Protein AF-A0A5D6XMV4-F1 (afdb_monomer)

Solvent-accessible surface area (backbone atoms only — not comparable to full-atom values): 10594 Å² total; per-residue (Å²): 117,68,67,64,54,52,50,50,52,52,51,52,49,52,50,51,51,52,52,49,52,53,51,52,51,54,51,49,54,54,51,53,32,51,50,53,50,49,51,55,50,52,55,58,69,31,69,72,42,50,52,23,51,52,52,44,52,54,54,63,66,39,84,88,59,52,66,58,57,50,27,55,53,55,100,86,63,82,90,67,58,75,66,55,55,54,27,46,48,50,53,49,50,54,52,45,54,52,52,51,36,44,78,70,67,60,42,62,70,71,51,45,64,71,49,75,18,59,69,52,49,48,52,47,46,72,55,40,44,34,54,45,50,21,51,24,67,77,70,71,56,91,72,68,54,54,64,51,54,49,50,23,67,76,54,71,47,82,79,79,80,88,74,78,71,76,82,73,76,93,73,72,84,81,79,75,82,83,88,131

Mean predicted aligned error: 9.43 Å

Nearest PDB structures (foldseek):
  7xdd-assembly1_A  TM=7.807E-01  e=3.285E-01  Arabidopsis thaliana
  8zwa-assembly1_C  TM=6.028E-01  e=2.193E-01  Arabidopsis thaliana
  8zw9-assembly1_C  TM=6.752E-01  e=6.336E-01  Arabidopsis thaliana
  6u88-assembly1_B  TM=2.588E-01  e=8.766E+00  Rattus norvegicus
  6bwj-assembly1_B  TM=2.332E-01  e=8.766E+00  Oryctolagus cuniculus

Foldseek 3Di:
DVVVVVVVVVVVVVVVVVVVVVVVVVVVLVVQQVVVLVVLVVLCPDPLLVVLLCLLLVVLPPPPDDLLCLLLPDPPDPPDDVVNVVSLVSLVVSLVVVLVCVVVVSYDLVSQCVPPHLVVLQSNLSRNVSNQNNVCVVVVDDCSCVSNVSSCVSHVHDDDDDHDNPPPPPDDDPPPDDDD

pLDDT: mean 84.76, std 14.02, range [36.31, 96.06]

Sequence (180 aa):
MGAHLSLLVSATMLAATLVYYYRMVLLTELTTEATLFNTLYAEYATPQMHEAIQAVEKFSHDKTLSYEQIACKASGEQLWSRALDHDWQRLFHWYQKLVYFHRLGLLSDRFYREFPGPIRARHFVQHVEPFAINSCQVYKEQNCTDVFDYLRELYALPAAPRVACIDEPRGAAADSKDEL

Radius of gyration: 26.34 Å; Cα contacts (8 Å, |Δi|>4): 99; chains: 1; bounding box: 83×28×90 Å

Secondary structure (DSSP, 8-state):
-HHHHHHHHHHHHHHHHHHHHHHHHHHHHHHHHHHHHHHHHHHHTSHHHHHHHHHHHHHHH-TTS-HHHHHT--TT---S-HHHHHHHHHHHHHHHHHHHHHHTTSS-HHHHHHTTHHHHHHHHHHHHHHHHHHHHHHHT-S-SSHHHHHHHHHHTPPPPP-------------------

Structure (mmCIF, N/CA/C/O backbone):
data_AF-A0A5D6XMV4-F1
#
_entry.id   AF-A0A5D6XMV4-F1
#
loop_
_atom_site.group_PDB
_atom_site.id
_atom_site.type_symbol
_atom_site.label_atom_id
_atom_site.label_alt_id
_atom_site.label_comp_id
_atom_site.label_asym_id
_atom_site.label_entity_id
_atom_site.label_seq_id
_atom_site.pdbx_PDB_ins_code
_atom_site.Cartn_x
_atom_site.Cartn_y
_atom_site.Cartn_z
_atom_site.occupancy
_atom_site.B_iso_or_equiv
_atom_site.auth_seq_id
_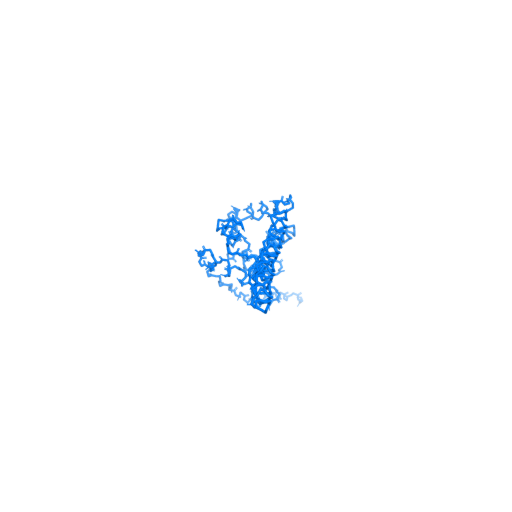atom_site.auth_comp_id
_atom_site.auth_asym_id
_atom_site.auth_atom_id
_atom_site.pdbx_PDB_model_num
ATOM 1 N N . MET A 1 1 ? 29.881 -1.425 -57.042 1.00 59.75 1 MET A N 1
ATOM 2 C CA . MET A 1 1 ? 30.425 -1.372 -55.663 1.00 59.75 1 MET A CA 1
ATOM 3 C C . MET A 1 1 ? 29.691 -0.384 -54.747 1.00 59.75 1 MET A C 1
ATOM 5 O O . MET A 1 1 ? 29.498 -0.726 -53.591 1.00 59.75 1 MET A O 1
ATOM 9 N N . GLY A 1 2 ? 29.210 0.776 -55.223 1.00 70.31 2 GLY A N 1
ATOM 10 C CA . GLY A 1 2 ? 28.522 1.764 -54.364 1.00 70.31 2 GLY A CA 1
ATOM 11 C C . GLY A 1 2 ? 27.184 1.322 -53.740 1.00 70.31 2 GLY A C 1
ATOM 12 O O . GLY A 1 2 ? 26.921 1.643 -52.587 1.00 70.31 2 GLY A O 1
ATOM 13 N N . ALA A 1 3 ? 26.364 0.532 -54.447 1.00 75.38 3 ALA A N 1
ATOM 14 C CA . ALA A 1 3 ? 25.045 0.110 -53.950 1.00 75.38 3 ALA A CA 1
ATOM 15 C C . ALA A 1 3 ? 25.114 -0.813 -52.716 1.00 75.38 3 ALA A C 1
ATOM 17 O O . ALA A 1 3 ? 24.345 -0.642 -51.775 1.00 75.38 3 ALA A O 1
ATOM 18 N N . HIS A 1 4 ? 26.073 -1.746 -52.677 1.00 80.19 4 HIS A N 1
ATOM 19 C CA . HIS A 1 4 ? 26.278 -2.631 -51.521 1.00 80.19 4 HIS A CA 1
ATOM 20 C C . HIS A 1 4 ? 26.774 -1.869 -50.288 1.00 80.19 4 HIS A C 1
ATOM 22 O O . HIS A 1 4 ? 26.382 -2.186 -49.169 1.00 80.19 4 HIS A O 1
ATOM 28 N N . LEU A 1 5 ? 27.596 -0.836 -50.498 1.00 86.38 5 LEU A N 1
ATOM 29 C CA . LEU A 1 5 ? 28.115 0.011 -49.427 1.00 86.38 5 LEU A CA 1
ATOM 30 C C . LEU A 1 5 ? 27.005 0.890 -48.833 1.00 86.38 5 LEU A C 1
ATOM 32 O O . LEU A 1 5 ? 26.887 0.981 -47.617 1.00 86.38 5 LEU A O 1
ATOM 36 N N . SER A 1 6 ? 26.132 1.449 -49.680 1.00 87.69 6 SER A N 1
ATOM 37 C CA . SER A 1 6 ? 24.942 2.180 -49.226 1.00 87.69 6 SER A CA 1
ATOM 38 C C . SER A 1 6 ? 23.984 1.286 -48.439 1.00 87.69 6 SER A C 1
ATOM 40 O O . SER A 1 6 ? 23.491 1.706 -47.399 1.00 87.69 6 SER A O 1
ATOM 42 N N . LEU A 1 7 ? 23.741 0.051 -48.895 1.00 89.62 7 LEU A N 1
ATOM 43 C CA . LEU A 1 7 ? 22.880 -0.908 -48.193 1.00 89.62 7 LEU A CA 1
ATOM 44 C C . LEU A 1 7 ? 23.433 -1.273 -46.813 1.00 89.62 7 LEU A C 1
ATOM 46 O O . LEU A 1 7 ? 22.682 -1.289 -45.842 1.00 89.62 7 LEU A O 1
ATOM 50 N N . LEU A 1 8 ? 24.743 -1.517 -46.717 1.00 92.00 8 LEU A N 1
ATOM 51 C CA . LEU A 1 8 ? 25.407 -1.790 -45.443 1.00 92.00 8 LEU A CA 1
ATOM 52 C C . LEU A 1 8 ? 25.300 -0.602 -44.485 1.00 92.00 8 LEU A C 1
ATOM 54 O O . LEU A 1 8 ? 24.950 -0.803 -43.328 1.00 92.00 8 LEU A O 1
ATOM 58 N N . VAL A 1 9 ? 25.540 0.623 -44.961 1.00 92.00 9 VAL A N 1
ATOM 59 C CA . VAL A 1 9 ? 25.431 1.836 -44.134 1.00 92.00 9 VAL A CA 1
ATOM 60 C C . VAL A 1 9 ? 23.990 2.074 -43.672 1.00 92.00 9 VAL A C 1
ATOM 62 O O . VAL A 1 9 ? 23.764 2.404 -42.511 1.00 92.00 9 VAL A O 1
ATOM 65 N N . SER A 1 10 ? 22.994 1.873 -44.536 1.00 93.12 10 SER A N 1
ATOM 66 C CA . SER A 1 10 ? 21.586 2.000 -44.145 1.00 93.12 10 SER A CA 1
ATOM 67 C C . SER A 1 10 ? 21.163 0.920 -43.145 1.00 93.12 10 SER A C 1
ATOM 69 O O . SER A 1 10 ? 20.450 1.226 -42.192 1.00 93.12 10 SER A O 1
ATOM 71 N N . ALA A 1 11 ? 21.621 -0.324 -43.317 1.00 93.50 11 ALA A N 1
ATOM 72 C CA . ALA A 1 11 ? 21.320 -1.418 -42.396 1.00 93.50 11 ALA A CA 1
ATOM 73 C C . ALA A 1 11 ? 21.970 -1.214 -41.018 1.00 93.50 11 ALA A C 1
ATOM 75 O O . ALA A 1 11 ? 21.321 -1.439 -39.996 1.00 93.50 11 ALA A O 1
ATOM 76 N N . THR A 1 12 ? 23.223 -0.745 -40.969 1.00 93.75 12 THR A N 1
ATOM 77 C CA . THR A 1 12 ? 23.896 -0.439 -39.699 1.00 93.75 12 THR A CA 1
ATOM 78 C C . THR A 1 12 ? 23.269 0.761 -39.005 1.00 93.75 12 THR A C 1
ATOM 80 O O . THR A 1 12 ? 23.084 0.712 -37.791 1.00 93.75 12 THR A O 1
ATOM 83 N N . MET A 1 13 ? 22.872 1.797 -39.752 1.00 95.06 13 MET A N 1
ATOM 84 C CA . MET A 1 13 ? 22.131 2.928 -39.190 1.00 95.06 13 MET A CA 1
ATOM 85 C C . MET A 1 13 ? 20.784 2.490 -38.623 1.00 95.06 13 MET A C 1
ATOM 87 O O . MET A 1 13 ? 20.488 2.817 -37.481 1.00 95.06 13 MET A O 1
ATOM 91 N N . LEU A 1 14 ? 20.008 1.681 -39.352 1.00 94.94 14 LEU A N 1
ATOM 92 C CA . LEU A 1 14 ? 18.737 1.154 -38.852 1.00 94.94 14 LEU A CA 1
ATOM 93 C C . LEU A 1 14 ? 18.932 0.337 -37.566 1.00 94.94 14 LEU A C 1
ATOM 95 O O . LEU A 1 14 ? 18.207 0.542 -36.595 1.00 94.94 14 LEU A O 1
ATOM 99 N N . ALA A 1 15 ? 19.930 -0.550 -37.530 1.00 95.19 15 ALA A N 1
ATOM 100 C CA . ALA A 1 15 ? 20.242 -1.337 -36.340 1.00 95.19 15 ALA A CA 1
ATOM 101 C C . ALA A 1 15 ? 20.655 -0.448 -35.155 1.00 95.19 15 ALA A C 1
ATOM 103 O O . ALA A 1 15 ? 20.165 -0.642 -34.043 1.00 95.19 15 ALA A O 1
ATOM 104 N N . ALA A 1 16 ? 21.503 0.559 -35.385 1.00 94.69 16 ALA A N 1
ATOM 105 C CA . ALA A 1 16 ? 21.907 1.514 -34.356 1.00 94.69 16 ALA A CA 1
ATOM 106 C C . ALA A 1 16 ? 20.709 2.314 -33.824 1.00 94.69 16 ALA A C 1
ATOM 108 O O . ALA A 1 16 ? 20.568 2.475 -32.613 1.00 94.69 16 ALA A O 1
ATOM 109 N N . THR A 1 17 ? 19.811 2.755 -34.708 1.00 95.19 17 THR A N 1
ATOM 110 C CA . THR A 1 17 ? 18.578 3.454 -34.338 1.00 95.19 17 THR A CA 1
ATOM 111 C C . THR A 1 17 ? 17.649 2.559 -33.518 1.00 95.19 17 THR A C 1
ATOM 113 O O . THR A 1 17 ? 17.159 2.994 -32.480 1.00 95.19 17 THR A O 1
ATOM 116 N N . LEU A 1 18 ? 17.451 1.297 -33.912 1.00 96.06 18 LEU A N 1
ATOM 117 C CA . LEU A 1 18 ? 16.639 0.340 -33.151 1.00 96.06 18 LEU A CA 1
ATOM 118 C C . LEU A 1 18 ? 17.214 0.087 -31.753 1.00 96.06 18 LEU A C 1
ATOM 120 O O . LEU A 1 18 ? 16.476 0.132 -30.771 1.00 96.06 18 LEU A O 1
ATOM 124 N N . VAL A 1 19 ? 18.530 -0.124 -31.646 1.00 96.06 19 VAL A N 1
ATOM 125 C CA . VAL A 1 19 ? 19.204 -0.302 -30.350 1.00 96.06 19 VAL A CA 1
ATOM 126 C C . VAL A 1 19 ? 19.082 0.956 -29.495 1.00 96.06 19 VAL A C 1
ATOM 128 O O . VAL A 1 19 ? 18.802 0.852 -28.302 1.00 96.06 19 V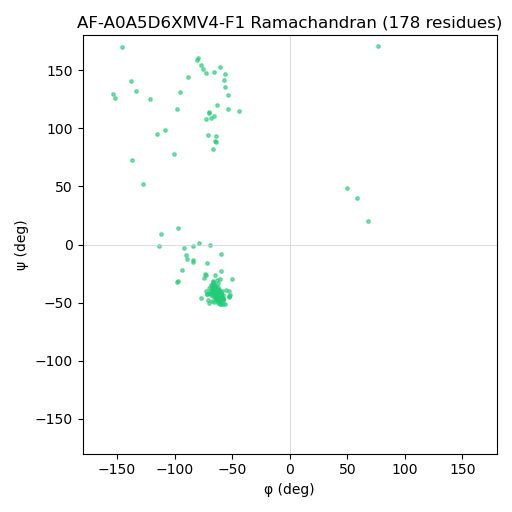AL A O 1
ATOM 131 N N . TYR A 1 20 ? 19.257 2.140 -30.084 1.00 95.38 20 TYR A N 1
ATOM 132 C CA . TYR A 1 20 ? 19.109 3.410 -29.380 1.00 95.38 20 TYR A CA 1
ATOM 133 C C . TYR A 1 20 ? 17.693 3.584 -28.822 1.00 95.38 20 TYR A C 1
ATOM 135 O O . TYR A 1 20 ? 17.543 3.821 -27.625 1.00 95.38 20 TYR A O 1
ATOM 143 N N . TYR A 1 21 ? 16.658 3.398 -29.647 1.00 94.81 21 TYR A N 1
ATOM 144 C CA . TYR A 1 21 ? 15.271 3.501 -29.189 1.00 94.81 21 TYR A CA 1
ATOM 145 C C . TYR A 1 21 ? 14.942 2.459 -28.126 1.00 94.81 21 TYR A C 1
ATOM 147 O O . TYR A 1 21 ? 14.356 2.809 -27.108 1.00 94.81 21 TYR A O 1
ATOM 155 N N . TYR A 1 22 ? 15.379 1.212 -28.304 1.00 95.12 22 TYR A N 1
ATOM 156 C CA . TYR A 1 22 ? 15.193 0.169 -27.297 1.00 95.12 22 TYR A CA 1
ATOM 157 C C . TYR A 1 22 ? 15.818 0.557 -25.949 1.00 95.12 22 TYR A C 1
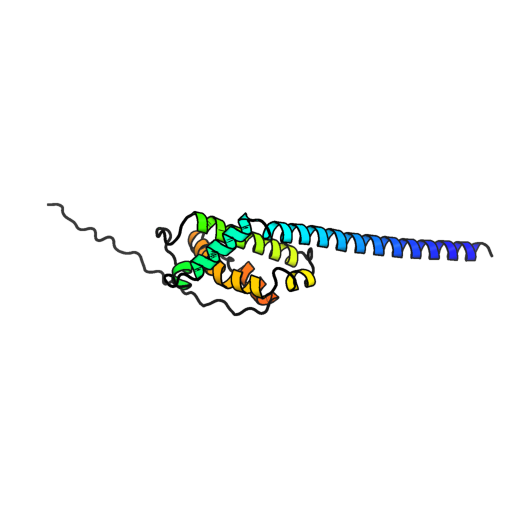ATOM 159 O O . TYR A 1 22 ? 15.177 0.457 -24.905 1.00 95.12 22 TYR A O 1
ATOM 167 N N . ARG A 1 23 ? 17.060 1.059 -25.961 1.00 93.81 23 ARG A N 1
ATOM 168 C CA . ARG A 1 23 ? 17.745 1.518 -24.744 1.00 93.81 23 ARG A CA 1
ATOM 169 C C . ARG A 1 23 ? 17.059 2.728 -24.119 1.00 93.81 23 ARG A C 1
ATOM 171 O O . ARG A 1 23 ? 16.965 2.778 -22.898 1.00 93.81 23 ARG A O 1
ATOM 178 N N . MET A 1 24 ? 16.576 3.669 -24.927 1.00 93.25 24 MET A N 1
ATOM 179 C CA . MET A 1 24 ? 15.845 4.843 -24.446 1.00 93.25 24 MET A CA 1
ATOM 180 C C . MET A 1 24 ? 14.511 4.464 -23.802 1.00 93.25 24 MET A C 1
ATOM 182 O O . MET A 1 24 ? 14.191 4.992 -22.740 1.00 93.25 24 MET A O 1
ATOM 186 N N . VAL A 1 25 ? 13.758 3.531 -24.392 1.00 91.81 25 VAL A N 1
ATOM 187 C CA . VAL A 1 25 ? 12.503 3.029 -23.811 1.00 91.81 25 VAL A CA 1
ATOM 188 C C . VAL A 1 25 ? 12.783 2.342 -22.478 1.00 91.81 25 VAL A C 1
ATOM 190 O O . VAL A 1 25 ? 12.213 2.739 -21.467 1.00 91.81 25 VAL A O 1
ATOM 193 N N . LEU A 1 26 ? 13.748 1.419 -22.443 1.00 88.88 26 LEU A N 1
ATOM 194 C CA . LEU A 1 26 ? 14.132 0.720 -21.215 1.00 88.88 26 LEU A CA 1
ATOM 195 C C . LEU A 1 26 ? 14.580 1.689 -20.110 1.00 88.88 26 LEU A C 1
ATOM 197 O O . LEU A 1 26 ? 14.215 1.534 -18.949 1.00 88.88 26 LEU A O 1
ATOM 201 N N . LEU A 1 27 ? 15.383 2.699 -20.456 1.00 90.25 27 LEU A N 1
ATOM 202 C CA . LEU A 1 27 ? 15.826 3.704 -19.494 1.00 90.25 27 LEU A CA 1
ATOM 203 C C . LEU A 1 27 ? 14.645 4.528 -18.967 1.00 90.25 27 LEU A C 1
ATOM 205 O O . LEU A 1 27 ? 14.608 4.827 -17.780 1.00 90.25 27 LEU A O 1
ATOM 209 N N . THR A 1 28 ? 13.680 4.855 -19.829 1.00 88.62 28 THR A N 1
ATOM 210 C CA . THR A 1 28 ? 12.462 5.589 -19.451 1.00 88.62 28 THR A CA 1
ATOM 211 C C . THR A 1 28 ? 11.581 4.773 -18.504 1.00 88.62 28 THR A C 1
ATOM 213 O O . THR A 1 28 ? 11.094 5.299 -17.504 1.00 88.62 28 THR A O 1
ATOM 216 N N . GLU A 1 29 ? 11.406 3.479 -18.765 1.00 86.94 29 GLU A N 1
ATOM 217 C CA . GLU A 1 29 ? 10.671 2.574 -17.872 1.00 86.94 29 GLU A CA 1
ATOM 218 C C . GLU A 1 29 ? 11.344 2.487 -16.497 1.00 86.94 29 GLU A C 1
ATOM 220 O O . GLU A 1 29 ? 10.700 2.682 -15.470 1.00 86.94 29 GLU A O 1
ATOM 225 N N . LEU A 1 30 ? 12.666 2.303 -16.459 1.00 86.44 30 LEU A N 1
ATOM 226 C CA . LEU A 1 30 ? 13.403 2.212 -15.197 1.00 86.44 30 LEU A CA 1
ATOM 227 C C . LEU A 1 30 ? 13.384 3.522 -14.396 1.00 86.44 30 LEU A C 1
ATOM 229 O O . LEU A 1 30 ? 13.292 3.483 -13.169 1.00 86.44 30 LEU A O 1
ATOM 233 N N . THR A 1 31 ? 13.478 4.685 -15.051 1.00 88.19 31 THR A N 1
ATOM 234 C CA . THR A 1 31 ? 13.450 5.979 -14.350 1.00 88.19 31 THR A CA 1
ATOM 235 C C . THR A 1 31 ? 12.060 6.322 -13.827 1.00 88.19 31 THR A C 1
ATOM 237 O O . THR A 1 31 ? 11.942 6.829 -12.708 1.00 88.19 31 THR A O 1
ATOM 240 N N . THR A 1 32 ? 11.009 6.042 -14.600 1.00 88.12 32 THR A N 1
ATOM 241 C CA . THR A 1 32 ? 9.619 6.267 -14.173 1.00 88.12 32 THR A CA 1
ATOM 242 C C . THR A 1 32 ? 9.261 5.382 -12.984 1.00 88.12 32 THR A C 1
ATOM 244 O O . THR A 1 32 ? 8.760 5.886 -11.978 1.00 88.12 32 THR A O 1
ATOM 247 N N . GLU A 1 33 ? 9.624 4.103 -13.043 1.00 88.25 33 GLU A N 1
ATOM 248 C CA . GLU A 1 33 ? 9.428 3.149 -11.957 1.00 88.25 33 GLU A CA 1
ATOM 249 C C . GLU A 1 33 ? 10.191 3.559 -10.684 1.00 88.25 33 GLU A C 1
ATOM 251 O O . GLU A 1 33 ? 9.608 3.620 -9.601 1.00 88.25 33 GLU A O 1
ATOM 256 N N . ALA A 1 34 ? 11.471 3.933 -10.806 1.00 88.00 34 ALA A N 1
ATOM 257 C CA . ALA A 1 34 ? 12.275 4.400 -9.674 1.00 88.00 34 ALA A CA 1
ATOM 258 C C . ALA A 1 34 ? 11.712 5.682 -9.039 1.00 88.00 34 ALA A C 1
ATOM 260 O O . ALA A 1 34 ? 11.714 5.829 -7.815 1.00 88.00 34 ALA A O 1
ATOM 261 N N . THR A 1 35 ? 11.200 6.606 -9.857 1.00 90.38 35 THR A N 1
ATOM 262 C CA . THR A 1 35 ? 10.570 7.841 -9.372 1.00 90.38 35 THR A CA 1
ATOM 263 C C . THR A 1 35 ? 9.309 7.526 -8.578 1.00 90.38 35 THR A C 1
ATOM 265 O O . THR A 1 35 ? 9.134 8.038 -7.471 1.00 90.38 35 THR A O 1
ATOM 268 N N . LEU A 1 36 ? 8.460 6.646 -9.112 1.00 89.44 36 LEU A N 1
ATOM 269 C CA . LEU A 1 36 ? 7.216 6.252 -8.466 1.00 89.44 36 LEU A CA 1
ATOM 270 C C . LEU A 1 36 ? 7.489 5.520 -7.147 1.00 89.44 36 LEU A C 1
ATOM 272 O O . LEU A 1 36 ? 6.883 5.848 -6.123 1.00 89.44 36 LEU A O 1
ATOM 276 N N . PHE A 1 37 ? 8.445 4.588 -7.146 1.00 90.38 37 PHE A N 1
ATOM 277 C CA . PHE A 1 37 ? 8.881 3.896 -5.937 1.00 90.38 37 PHE A CA 1
ATOM 278 C C . PHE A 1 37 ? 9.390 4.875 -4.874 1.00 90.38 37 PHE A C 1
ATOM 280 O O . PHE A 1 37 ? 8.967 4.806 -3.721 1.00 90.38 37 PHE A O 1
ATOM 287 N N . ASN A 1 38 ? 10.239 5.834 -5.256 1.00 91.00 38 ASN A N 1
ATOM 288 C CA . ASN A 1 38 ? 10.749 6.842 -4.330 1.00 91.00 38 ASN A CA 1
ATOM 289 C C . ASN A 1 38 ? 9.623 7.702 -3.738 1.00 91.00 38 ASN A C 1
ATOM 291 O O . ASN A 1 38 ? 9.644 7.997 -2.547 1.00 91.00 38 ASN A O 1
ATOM 295 N N . THR A 1 39 ? 8.611 8.068 -4.532 1.00 92.06 39 THR A N 1
ATOM 296 C CA . THR A 1 39 ? 7.431 8.780 -4.021 1.00 92.06 39 THR A CA 1
ATOM 297 C C . THR A 1 39 ? 6.674 7.951 -2.985 1.00 92.06 39 THR A C 1
ATOM 299 O O . THR A 1 39 ? 6.377 8.465 -1.909 1.00 92.06 39 THR A O 1
ATOM 302 N N . LEU A 1 40 ? 6.394 6.674 -3.266 1.00 92.19 40 LEU A N 1
ATOM 303 C CA . LEU A 1 40 ? 5.697 5.791 -2.323 1.00 92.19 40 LEU A CA 1
ATOM 304 C C . LEU A 1 40 ? 6.493 5.578 -1.036 1.00 92.19 40 LEU A C 1
ATOM 306 O O . LEU A 1 40 ? 5.927 5.626 0.057 1.00 92.19 40 LEU A O 1
ATOM 310 N N . TYR A 1 41 ? 7.800 5.363 -1.168 1.00 92.50 41 TYR A N 1
ATOM 311 C CA . TYR A 1 41 ? 8.699 5.175 -0.040 1.00 92.50 41 TYR A CA 1
ATOM 312 C C . TYR A 1 41 ? 8.785 6.437 0.824 1.00 92.50 41 TYR A C 1
ATOM 314 O O . TYR A 1 41 ? 8.638 6.360 2.042 1.00 92.50 41 TYR A O 1
ATOM 322 N N . ALA A 1 42 ? 8.966 7.607 0.205 1.00 94.19 42 ALA A N 1
ATOM 323 C CA . ALA A 1 42 ? 9.013 8.884 0.909 1.00 94.19 42 ALA A CA 1
ATOM 324 C C . ALA A 1 42 ? 7.693 9.184 1.631 1.00 94.19 42 ALA A C 1
ATOM 326 O O . ALA A 1 42 ? 7.717 9.625 2.776 1.00 94.19 42 ALA A O 1
ATOM 327 N N . GLU A 1 43 ? 6.552 8.898 0.995 1.00 94.62 43 GLU A N 1
ATOM 328 C CA . GLU A 1 43 ? 5.225 9.039 1.601 1.00 94.62 43 GLU A CA 1
ATOM 329 C C . GLU A 1 43 ? 5.070 8.131 2.832 1.00 94.62 43 GLU A C 1
ATOM 331 O O . GLU A 1 43 ? 4.618 8.581 3.888 1.00 94.62 43 GLU A O 1
ATOM 336 N N . TYR A 1 44 ? 5.527 6.879 2.735 1.00 93.81 44 TYR A N 1
ATOM 337 C CA . TYR A 1 44 ? 5.503 5.942 3.858 1.00 93.81 44 TYR A CA 1
ATOM 338 C C . TYR A 1 44 ? 6.446 6.356 4.996 1.00 93.81 44 TYR A C 1
ATOM 340 O O . TYR A 1 44 ? 6.166 6.111 6.166 1.00 93.81 44 TYR A O 1
ATOM 348 N N . ALA A 1 45 ? 7.576 6.981 4.667 1.00 93.06 45 ALA A N 1
ATOM 349 C CA . ALA A 1 45 ? 8.564 7.451 5.633 1.00 93.06 45 ALA A CA 1
ATOM 350 C C . ALA A 1 45 ? 8.179 8.779 6.312 1.00 93.06 45 ALA A C 1
ATOM 352 O O . ALA A 1 45 ? 8.949 9.295 7.124 1.00 93.06 45 ALA A O 1
ATOM 353 N N . THR A 1 46 ? 7.015 9.357 5.996 1.00 95.81 46 THR A N 1
ATOM 354 C CA . THR A 1 46 ? 6.571 10.594 6.645 1.00 95.81 46 THR A CA 1
ATOM 355 C C . THR A 1 46 ? 6.284 10.380 8.139 1.00 95.81 46 THR A C 1
ATOM 357 O O . THR A 1 46 ? 5.792 9.317 8.529 1.00 95.81 46 THR A O 1
ATOM 360 N N . PRO A 1 47 ? 6.504 11.402 8.994 1.00 95.25 47 PRO A N 1
ATOM 361 C CA . PRO A 1 47 ? 6.160 11.324 10.418 1.00 95.25 47 PRO A CA 1
ATOM 362 C C . PRO A 1 47 ? 4.684 10.977 10.643 1.00 95.25 47 PRO A C 1
ATOM 364 O O . PRO A 1 47 ? 4.355 10.141 11.473 1.00 95.25 47 PRO A O 1
ATOM 367 N N . GLN A 1 48 ? 3.809 11.547 9.816 1.00 94.19 48 GLN A N 1
ATOM 368 C CA . GLN A 1 48 ? 2.364 11.322 9.831 1.00 94.19 48 GLN A CA 1
ATOM 369 C C . GLN A 1 48 ? 1.970 9.868 9.544 1.00 94.19 48 GLN A C 1
ATOM 371 O O . GLN A 1 48 ? 0.988 9.375 10.098 1.00 94.19 48 GLN A O 1
ATOM 376 N N . MET A 1 49 ? 2.696 9.183 8.656 1.00 94.44 49 MET A N 1
ATOM 377 C CA . MET A 1 49 ? 2.481 7.760 8.409 1.00 94.44 49 MET A CA 1
ATOM 378 C C . MET A 1 49 ? 2.985 6.931 9.586 1.00 94.44 49 MET A C 1
ATOM 380 O O . MET A 1 49 ? 2.313 6.004 10.026 1.00 94.44 49 MET A O 1
ATOM 384 N N . HIS A 1 50 ? 4.155 7.280 10.120 1.00 94.56 50 HIS A N 1
ATOM 385 C CA . HIS A 1 50 ? 4.725 6.586 11.267 1.00 94.56 50 HIS A CA 1
ATOM 386 C C . HIS A 1 50 ? 3.819 6.667 12.504 1.00 94.56 50 HIS A C 1
ATOM 388 O O . HIS A 1 50 ? 3.572 5.650 13.146 1.00 94.56 50 HIS A O 1
ATOM 394 N N . GLU A 1 51 ? 3.278 7.849 12.794 1.00 95.38 51 GLU A N 1
ATOM 395 C CA . GLU A 1 51 ? 2.299 8.066 13.863 1.00 95.38 51 GLU A CA 1
ATOM 396 C C . GLU A 1 51 ? 1.032 7.232 13.645 1.00 95.38 51 GLU A C 1
ATOM 398 O O . GLU A 1 51 ? 0.576 6.572 14.576 1.00 95.38 51 GLU A O 1
ATOM 403 N N . ALA A 1 52 ? 0.518 7.178 12.411 1.00 95.00 52 ALA A N 1
ATOM 404 C CA . ALA A 1 52 ? -0.652 6.368 12.081 1.00 95.00 52 ALA A CA 1
ATOM 405 C C . ALA A 1 52 ? -0.400 4.862 12.280 1.00 95.00 52 ALA A C 1
ATOM 407 O O . ALA A 1 52 ? -1.238 4.169 12.856 1.00 95.00 52 ALA A O 1
ATOM 408 N N . ILE A 1 53 ? 0.771 4.357 11.863 1.00 94.44 53 ILE A N 1
ATOM 409 C CA . ILE A 1 53 ? 1.185 2.964 12.107 1.00 94.44 53 ILE A CA 1
ATOM 410 C C . ILE A 1 53 ? 1.190 2.684 13.610 1.00 94.44 53 ILE A C 1
ATOM 412 O O . ILE A 1 53 ? 0.555 1.733 14.056 1.00 94.44 53 ILE A O 1
ATOM 416 N N . GLN A 1 54 ? 1.856 3.533 14.396 1.00 94.00 54 GLN A N 1
ATOM 417 C CA . GLN A 1 54 ? 1.943 3.354 15.844 1.00 94.00 54 GLN A CA 1
ATOM 418 C C . GLN A 1 54 ? 0.573 3.416 16.524 1.00 94.00 54 GLN A C 1
ATOM 420 O O . GLN A 1 54 ? 0.318 2.638 17.441 1.00 94.00 54 GLN A O 1
ATOM 425 N N . ALA A 1 55 ? -0.309 4.325 16.100 1.00 93.19 55 ALA A N 1
ATOM 426 C CA . ALA A 1 55 ? -1.650 4.463 16.659 1.00 93.19 55 ALA A CA 1
ATOM 427 C C . ALA A 1 55 ? -2.481 3.192 16.438 1.00 93.19 55 ALA A C 1
ATOM 429 O O . ALA A 1 55 ? -3.072 2.665 17.384 1.00 93.19 55 ALA A O 1
ATOM 430 N N . VAL A 1 56 ? -2.465 2.666 15.211 1.00 92.38 56 VAL A N 1
ATOM 431 C CA . VAL A 1 56 ? -3.188 1.447 14.837 1.00 92.38 56 VAL A CA 1
ATOM 432 C C . VAL A 1 56 ? -2.589 0.206 15.502 1.00 92.38 56 VAL A C 1
ATOM 434 O O . VAL A 1 56 ? -3.331 -0.606 16.057 1.00 92.38 56 VAL A O 1
ATOM 437 N N . GLU A 1 57 ? -1.262 0.070 15.533 1.00 90.00 57 GLU A N 1
ATOM 438 C CA . GLU A 1 57 ? -0.591 -1.037 16.226 1.00 90.00 57 GLU A CA 1
ATOM 439 C C . GLU A 1 57 ? -0.889 -1.010 17.730 1.00 90.00 57 GLU A C 1
ATOM 441 O O . GLU A 1 57 ? -1.308 -2.024 18.292 1.00 90.00 57 GLU A O 1
ATOM 446 N N . LYS A 1 58 ? -0.768 0.156 18.376 1.00 90.25 58 LYS A N 1
ATOM 447 C CA . LYS A 1 58 ? -1.057 0.319 19.806 1.00 90.25 58 LYS A CA 1
ATOM 448 C C . LYS A 1 58 ? -2.501 -0.041 20.137 1.00 90.25 58 LYS A C 1
ATOM 450 O O . LYS A 1 58 ? -2.729 -0.719 21.135 1.00 90.25 58 LYS A O 1
ATOM 455 N N . PHE A 1 59 ? -3.452 0.385 19.307 1.00 88.69 59 PHE A N 1
ATOM 456 C CA . PHE A 1 59 ? -4.856 0.029 19.482 1.00 88.69 59 PHE A CA 1
ATOM 457 C C . PHE A 1 59 ? -5.081 -1.476 19.309 1.00 88.69 59 PHE A C 1
ATOM 459 O O . PHE A 1 59 ? -5.739 -2.097 20.131 1.00 88.69 59 PHE A O 1
ATOM 466 N N . SER A 1 60 ? -4.480 -2.092 18.289 1.00 82.88 60 SER A N 1
ATOM 467 C CA . SER A 1 60 ? -4.634 -3.531 18.035 1.00 82.88 60 SER A CA 1
ATOM 468 C C . SER A 1 60 ? -4.056 -4.429 19.136 1.00 82.88 60 SER A C 1
ATOM 470 O O . SER A 1 60 ? -4.459 -5.580 19.282 1.00 82.88 60 SER A O 1
ATOM 472 N N . HIS A 1 61 ? -3.065 -3.927 19.877 1.00 82.88 61 HIS A N 1
ATOM 473 C CA . HIS A 1 61 ? -2.442 -4.637 20.992 1.00 82.88 61 HIS A CA 1
ATOM 474 C C . HIS A 1 61 ? -3.229 -4.483 22.296 1.00 82.88 61 HIS A C 1
ATOM 476 O O . HIS A 1 61 ? -2.972 -5.216 23.258 1.00 82.88 61 HIS A O 1
ATOM 482 N N . ASP A 1 62 ? -4.182 -3.551 22.340 1.00 80.00 62 ASP A N 1
ATOM 483 C CA . ASP A 1 62 ? -5.112 -3.429 23.446 1.00 80.00 62 ASP A CA 1
ATOM 484 C C . ASP A 1 62 ? -6.056 -4.642 23.437 1.00 80.00 62 ASP A C 1
ATOM 486 O O . ASP A 1 62 ? -6.898 -4.814 22.559 1.00 80.00 62 ASP A O 1
ATOM 490 N N . LYS A 1 63 ? -5.886 -5.533 24.420 1.00 68.25 63 LYS A N 1
ATOM 491 C CA . LYS A 1 63 ? -6.616 -6.811 24.510 1.00 68.25 63 LYS A CA 1
ATOM 492 C C . LYS A 1 63 ? -8.104 -6.653 24.825 1.00 68.25 63 LYS A C 1
ATOM 494 O O . LYS A 1 63 ? -8.797 -7.655 24.983 1.00 68.25 63 LYS A O 1
ATOM 499 N N . THR A 1 64 ? -8.578 -5.426 24.993 1.00 76.69 64 THR A N 1
ATOM 500 C CA . THR A 1 64 ? -9.968 -5.135 25.344 1.00 76.69 64 THR A CA 1
ATOM 501 C C . THR A 1 64 ? -10.937 -5.377 24.192 1.00 76.69 64 THR A C 1
ATOM 503 O O . THR A 1 64 ? -12.098 -5.680 24.458 1.00 76.69 64 THR A O 1
ATOM 506 N N . LEU A 1 65 ? -10.472 -5.293 22.940 1.00 80.69 65 LEU A N 1
ATOM 507 C CA . LEU A 1 65 ? -11.314 -5.416 21.754 1.00 80.69 65 LEU A CA 1
ATOM 508 C C . LEU A 1 65 ? -10.846 -6.559 20.852 1.00 80.69 65 LEU A C 1
ATOM 510 O O . LEU A 1 65 ? -9.690 -6.625 20.434 1.00 80.69 65 LEU A O 1
ATOM 514 N N . SER A 1 66 ? -11.761 -7.471 20.538 1.00 83.94 66 SER A N 1
ATOM 515 C CA . SER A 1 66 ? -11.530 -8.535 19.565 1.00 83.94 66 SER A CA 1
ATOM 516 C C . SER A 1 66 ? -11.685 -8.018 18.130 1.00 83.94 66 SER A C 1
ATOM 518 O O . SER A 1 66 ? -12.346 -7.011 17.871 1.00 83.94 66 SER A O 1
ATOM 520 N N . TYR A 1 67 ? -11.115 -8.752 17.170 1.00 84.81 67 TYR A N 1
ATOM 521 C CA . TYR A 1 67 ? -11.283 -8.478 15.738 1.00 84.81 67 TYR A CA 1
ATOM 522 C C . TYR A 1 67 ? -12.768 -8.359 15.347 1.00 84.81 67 TYR A C 1
ATOM 524 O O . TYR A 1 67 ? -13.152 -7.444 14.622 1.00 84.81 67 TYR A O 1
ATOM 532 N N . GLU A 1 68 ? -13.613 -9.257 15.863 1.00 86.12 68 GLU A N 1
ATOM 533 C CA . GLU A 1 68 ? -15.057 -9.269 15.599 1.00 86.12 68 GLU A CA 1
ATOM 534 C C . GLU A 1 68 ? -15.759 -8.042 16.188 1.00 86.12 68 GLU A C 1
ATOM 536 O O . GLU A 1 68 ? -16.612 -7.460 15.528 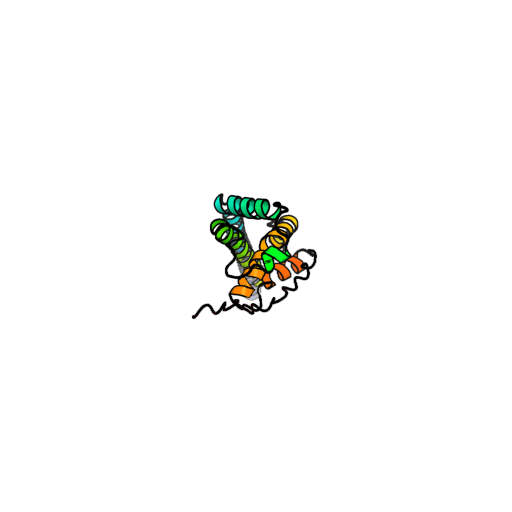1.00 86.12 68 GLU A O 1
ATOM 541 N N . GLN A 1 69 ? -15.370 -7.594 17.386 1.00 86.75 69 GLN A N 1
ATOM 542 C CA . GLN A 1 69 ? -15.946 -6.395 18.007 1.00 86.75 69 GLN A CA 1
ATOM 543 C C . GLN A 1 69 ? -15.627 -5.123 17.214 1.00 86.75 69 GLN A C 1
ATOM 545 O O . GLN A 1 69 ? -16.468 -4.233 17.113 1.00 86.75 69 GLN A O 1
ATOM 550 N N . ILE A 1 70 ? -14.434 -5.042 16.619 1.00 87.38 70 ILE A N 1
ATOM 551 C CA . ILE A 1 70 ? -14.052 -3.918 15.758 1.00 87.38 70 ILE A CA 1
ATOM 552 C C . ILE A 1 70 ? -14.830 -3.980 14.438 1.00 87.38 70 ILE A C 1
ATOM 554 O O . ILE A 1 70 ? -15.417 -2.980 14.029 1.00 87.38 70 ILE A O 1
ATOM 558 N N . ALA A 1 71 ? -14.876 -5.153 13.799 1.00 87.12 71 ALA A N 1
ATOM 559 C CA . ALA A 1 71 ? -15.550 -5.353 12.517 1.00 87.12 71 ALA A CA 1
ATOM 560 C C . ALA A 1 71 ? -17.073 -5.149 12.599 1.00 87.12 71 ALA A C 1
ATOM 562 O O . ALA A 1 71 ? -17.659 -4.536 11.709 1.00 87.12 71 ALA A O 1
ATOM 563 N N . CYS A 1 72 ? -17.707 -5.606 13.680 1.00 87.38 72 CYS A N 1
ATOM 564 C CA . CYS A 1 72 ? -19.158 -5.559 13.882 1.00 87.38 72 CYS A CA 1
ATOM 565 C C . CYS A 1 72 ? -19.630 -4.364 14.719 1.00 87.38 72 CYS A C 1
ATOM 567 O O . CYS A 1 72 ? -20.766 -4.355 15.197 1.00 87.38 72 CYS A O 1
ATOM 569 N N . LYS A 1 73 ? -18.775 -3.356 14.925 1.00 86.44 73 LYS A N 1
ATOM 570 C CA . LYS A 1 73 ? -19.126 -2.144 15.671 1.00 86.44 73 LYS A CA 1
ATOM 571 C C . LYS A 1 73 ? -20.396 -1.502 15.106 1.00 86.44 73 LYS A C 1
ATOM 573 O O . LYS A 1 73 ? -20.479 -1.176 13.919 1.00 86.44 73 LYS A O 1
ATOM 578 N N . ALA A 1 74 ? -21.356 -1.229 15.983 1.00 80.25 74 ALA A N 1
ATOM 579 C CA . ALA A 1 74 ? -22.589 -0.559 15.608 1.00 80.25 74 ALA A CA 1
ATOM 580 C C . ALA A 1 74 ? -22.371 0.937 15.306 1.00 80.25 74 ALA A C 1
ATOM 582 O O . ALA A 1 74 ? -21.581 1.615 15.962 1.00 80.25 74 ALA A O 1
ATOM 583 N N . SER A 1 75 ? -23.153 1.497 14.375 1.00 73.56 75 SER A N 1
ATOM 584 C CA . SER A 1 75 ? -23.009 2.880 13.872 1.00 73.56 75 SER A CA 1
ATOM 585 C C . SER A 1 75 ? -23.147 4.009 14.913 1.00 73.56 75 SER A C 1
ATOM 587 O O . SER A 1 75 ? -22.881 5.163 14.589 1.00 73.56 75 SER A O 1
ATOM 589 N N . GLY A 1 76 ? -23.553 3.703 16.150 1.00 69.94 76 GLY A N 1
ATOM 590 C CA . GLY A 1 76 ? -23.709 4.669 17.247 1.00 69.94 76 GLY A CA 1
ATOM 591 C C . GLY A 1 76 ? -22.737 4.482 18.414 1.00 69.94 76 GLY A C 1
ATOM 592 O O . GLY A 1 76 ? -22.797 5.247 19.371 1.00 69.94 76 GLY A O 1
ATOM 593 N N . GLU A 1 77 ? -21.865 3.477 18.366 1.00 79.56 77 GLU A N 1
ATOM 594 C CA . GLU A 1 77 ? -20.940 3.170 19.456 1.00 79.56 77 GLU A CA 1
ATOM 595 C C . GLU A 1 77 ? -19.577 3.820 19.197 1.00 79.56 77 GLU A C 1
ATOM 597 O O . GLU A 1 77 ? -19.021 3.706 18.108 1.00 79.56 77 GLU A O 1
ATOM 602 N N . GLN A 1 78 ? -19.011 4.521 20.180 1.00 80.81 78 GLN A N 1
ATOM 603 C CA . GLN A 1 78 ? -17.705 5.173 20.049 1.00 80.81 78 GLN A CA 1
ATOM 604 C C . GLN A 1 78 ? -16.626 4.313 20.728 1.00 80.81 78 GLN A C 1
ATOM 606 O O . GLN A 1 78 ? -16.198 4.610 21.839 1.00 80.81 78 GLN A O 1
ATOM 611 N N . LEU A 1 79 ? -16.187 3.245 20.054 1.00 82.00 79 LEU A N 1
ATOM 612 C CA . LEU A 1 79 ? -15.139 2.342 20.566 1.00 82.00 79 LEU A CA 1
ATOM 613 C C . LEU A 1 79 ? -13.723 2.946 20.523 1.00 82.00 79 LEU A C 1
ATOM 615 O O . LEU A 1 79 ? -12.850 2.547 21.286 1.00 82.00 79 LEU A O 1
ATOM 619 N N . TRP A 1 80 ? -13.481 3.906 19.629 1.00 86.81 80 TRP A N 1
ATOM 620 C CA . TRP A 1 80 ? -12.183 4.561 19.457 1.00 86.81 80 TRP A CA 1
ATOM 621 C C . TRP A 1 80 ? -12.338 6.036 19.082 1.00 86.81 80 TRP A C 1
ATOM 623 O O . TRP A 1 80 ? -13.437 6.521 18.804 1.00 86.81 80 TRP A O 1
ATOM 633 N N . SER A 1 81 ? -11.233 6.781 19.111 1.00 87.44 81 SER A N 1
ATOM 634 C CA . SER A 1 81 ? -11.221 8.212 18.803 1.00 87.44 81 SER A CA 1
ATOM 635 C C . SER A 1 81 ? -11.336 8.475 17.297 1.00 87.44 81 SER A C 1
ATOM 637 O O . SER A 1 81 ? -10.837 7.706 16.482 1.00 87.44 81 SER A O 1
ATOM 639 N N . ARG A 1 82 ? -11.908 9.623 16.910 1.00 87.00 82 ARG A N 1
ATOM 640 C CA . ARG A 1 82 ? -11.932 10.059 15.496 1.00 87.00 82 ARG A CA 1
ATOM 641 C C . ARG A 1 82 ? -10.536 10.240 14.889 1.00 87.00 82 ARG A C 1
ATOM 643 O O . ARG A 1 82 ? -10.388 10.199 13.676 1.00 87.00 82 ARG A O 1
ATOM 650 N N . ALA A 1 83 ? -9.514 10.463 15.716 1.00 89.38 83 ALA A N 1
ATOM 651 C CA . ALA A 1 83 ? -8.134 10.524 15.243 1.00 89.38 83 ALA A CA 1
ATOM 652 C C . ALA A 1 83 ? -7.693 9.165 14.676 1.00 89.38 83 ALA A C 1
ATOM 654 O O . ALA A 1 83 ? -7.176 9.118 13.565 1.00 89.38 83 ALA A O 1
ATOM 655 N N . LEU A 1 84 ? -8.024 8.069 15.375 1.00 91.38 84 LEU A N 1
ATOM 656 C CA . LEU A 1 84 ? -7.725 6.720 14.899 1.00 91.38 84 LEU A CA 1
ATOM 657 C C . LEU A 1 84 ? -8.441 6.410 13.578 1.00 91.38 84 LEU A C 1
ATOM 659 O O . LEU A 1 84 ? -7.870 5.717 12.741 1.00 91.38 84 LEU A O 1
ATOM 663 N N . ASP A 1 85 ? -9.647 6.958 13.366 1.00 90.06 85 ASP A N 1
ATOM 664 C CA . ASP A 1 85 ? -10.350 6.819 12.085 1.00 90.06 85 ASP A CA 1
ATOM 665 C C . ASP A 1 85 ? -9.527 7.355 10.913 1.00 90.06 85 ASP A C 1
ATOM 667 O O . ASP A 1 85 ? -9.374 6.692 9.890 1.00 90.06 85 ASP A O 1
ATOM 671 N N . HIS A 1 86 ? -8.940 8.537 11.083 1.00 91.88 86 HIS A N 1
ATOM 672 C CA . HIS A 1 86 ? -8.070 9.118 10.069 1.00 91.88 86 HIS A CA 1
ATOM 673 C C . HIS A 1 86 ? -6.767 8.333 9.893 1.00 91.88 86 HIS A C 1
ATOM 675 O O . HIS A 1 86 ? -6.282 8.205 8.766 1.00 91.88 86 HIS A O 1
ATOM 681 N N . ASP A 1 87 ? -6.211 7.793 10.976 1.00 93.94 87 ASP A N 1
ATOM 682 C CA . ASP A 1 87 ? -4.950 7.054 10.946 1.00 93.94 87 ASP A CA 1
ATOM 683 C C . ASP A 1 87 ? -5.077 5.730 10.181 1.00 93.94 87 ASP A C 1
ATOM 685 O O . ASP A 1 87 ? -4.290 5.472 9.264 1.00 93.94 87 ASP A O 1
ATOM 689 N N . TRP A 1 88 ? -6.097 4.910 10.472 1.00 93.44 88 TRP A N 1
ATOM 690 C CA . TRP A 1 88 ? -6.289 3.651 9.741 1.00 93.44 88 TRP A CA 1
ATOM 691 C C . TRP A 1 88 ? -6.673 3.898 8.276 1.00 93.44 88 TRP A C 1
ATOM 693 O O . TRP A 1 88 ? -6.192 3.185 7.392 1.00 93.44 88 TRP A O 1
ATOM 703 N N . GLN A 1 89 ? -7.465 4.939 7.988 1.00 93.69 89 GLN A N 1
ATOM 704 C CA . GLN A 1 89 ? -7.828 5.318 6.617 1.00 93.69 89 GLN A CA 1
ATOM 705 C C . GLN A 1 89 ? -6.616 5.768 5.806 1.00 93.69 89 GLN A C 1
ATOM 707 O O . GLN A 1 89 ? -6.497 5.416 4.632 1.00 93.69 89 GLN A O 1
ATOM 712 N N . ARG A 1 90 ? -5.690 6.516 6.417 1.00 95.12 90 ARG A N 1
ATOM 713 C CA . ARG A 1 90 ? -4.437 6.922 5.769 1.00 95.12 90 ARG A CA 1
ATOM 714 C C . ARG A 1 90 ? -3.612 5.704 5.364 1.00 95.12 90 ARG A C 1
ATOM 716 O O . ARG A 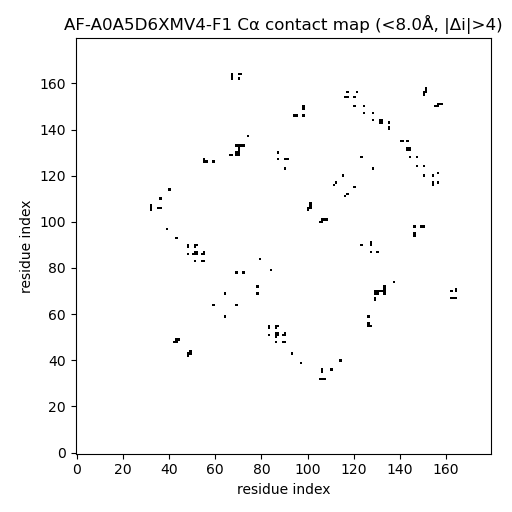1 90 ? -3.139 5.644 4.229 1.00 95.12 90 ARG A O 1
ATOM 723 N N . LEU A 1 91 ? -3.475 4.728 6.265 1.00 95.25 91 LEU A N 1
ATOM 724 C CA . LEU A 1 91 ? -2.778 3.475 5.968 1.00 95.25 91 LEU A CA 1
ATOM 725 C C . LEU A 1 91 ? -3.475 2.712 4.844 1.00 95.25 91 LEU A C 1
ATOM 727 O O . LEU A 1 91 ? -2.822 2.289 3.890 1.00 95.25 91 LEU A O 1
ATOM 731 N N . PHE A 1 92 ? -4.799 2.574 4.932 1.00 94.94 92 PHE A N 1
ATOM 732 C CA . PHE A 1 92 ? -5.594 1.896 3.916 1.00 94.94 92 PHE A CA 1
ATOM 733 C C . PHE A 1 92 ? -5.417 2.538 2.538 1.00 94.94 92 PHE A C 1
ATOM 735 O O . PHE A 1 92 ? -5.113 1.844 1.570 1.00 94.94 92 PHE A O 1
ATOM 742 N N . HIS A 1 93 ? -5.513 3.865 2.460 1.00 94.38 93 HIS A N 1
ATOM 743 C CA . HIS A 1 93 ? -5.361 4.604 1.214 1.00 94.38 93 HIS A CA 1
ATOM 744 C C . HIS A 1 93 ? -3.970 4.427 0.592 1.00 94.38 93 HIS A C 1
ATOM 746 O O . HIS A 1 93 ? -3.850 4.221 -0.617 1.00 94.38 93 HIS A O 1
ATOM 752 N N . TRP A 1 94 ? -2.913 4.451 1.409 1.00 95.31 94 TRP A N 1
ATOM 753 C CA . TRP A 1 94 ? -1.553 4.232 0.922 1.00 95.31 94 TRP A CA 1
ATOM 754 C C . TRP A 1 94 ? -1.379 2.826 0.326 1.00 95.31 94 TRP A C 1
ATOM 756 O O . TRP A 1 94 ? -0.851 2.683 -0.779 1.00 95.31 94 TRP A O 1
ATOM 766 N N . TYR A 1 95 ? -1.887 1.786 0.998 1.00 94.94 95 TYR A N 1
ATOM 767 C CA . TYR A 1 95 ? -1.851 0.418 0.468 1.00 94.94 95 TYR A CA 1
ATOM 768 C C . TYR A 1 95 ? -2.752 0.234 -0.757 1.00 94.94 95 TYR A C 1
ATOM 770 O O . TYR A 1 95 ? -2.381 -0.487 -1.680 1.00 94.94 95 TYR A O 1
ATOM 778 N N . GLN A 1 96 ? -3.897 0.912 -0.822 1.00 93.94 96 GLN A N 1
ATOM 779 C CA . GLN A 1 96 ? -4.759 0.909 -2.002 1.00 93.94 96 GLN A CA 1
ATOM 780 C C . GLN A 1 96 ? -4.038 1.509 -3.217 1.00 93.94 96 GLN A C 1
ATOM 782 O O . GLN A 1 96 ? -4.054 0.920 -4.297 1.00 93.94 96 GLN A O 1
ATOM 787 N N . LYS A 1 97 ? -3.349 2.643 -3.037 1.00 93.44 97 LYS A N 1
ATOM 788 C CA . LYS A 1 97 ? -2.504 3.267 -4.066 1.00 93.44 97 LYS A CA 1
ATOM 789 C C . LYS A 1 97 ? -1.381 2.328 -4.511 1.00 93.44 97 LYS A C 1
ATOM 791 O O . LYS A 1 97 ? -1.143 2.176 -5.708 1.00 93.44 97 LYS A O 1
ATOM 796 N N . LEU A 1 98 ? -0.734 1.658 -3.559 1.00 91.88 98 LEU A N 1
ATOM 797 C CA . LEU A 1 98 ? 0.283 0.650 -3.836 1.00 91.88 98 LEU A CA 1
ATOM 798 C C . LEU A 1 98 ? -0.289 -0.507 -4.674 1.00 91.88 98 LEU A C 1
ATOM 800 O O . LEU A 1 98 ? 0.264 -0.826 -5.718 1.00 91.88 98 LEU A O 1
ATOM 804 N N . VAL A 1 99 ? -1.414 -1.110 -4.290 1.00 92.38 99 VAL A N 1
ATOM 805 C CA . VAL A 1 99 ? -2.054 -2.191 -5.067 1.00 92.38 99 VAL A CA 1
ATOM 806 C C . VAL A 1 99 ? -2.468 -1.718 -6.463 1.00 92.38 99 VAL A C 1
ATOM 808 O O . VAL A 1 99 ? -2.259 -2.430 -7.446 1.00 92.38 99 VAL A O 1
ATOM 811 N N . TYR A 1 100 ? -2.999 -0.500 -6.573 1.00 92.00 100 TYR A N 1
ATOM 812 C CA . TYR A 1 100 ? -3.407 0.089 -7.845 1.00 92.00 100 TYR A CA 1
ATOM 813 C C . TYR A 1 100 ? -2.243 0.188 -8.842 1.00 92.00 100 TYR A C 1
ATOM 815 O O . TYR A 1 100 ? -2.377 -0.233 -9.990 1.00 92.00 100 TYR A O 1
ATOM 823 N N . PHE A 1 101 ? -1.075 0.667 -8.406 1.00 90.94 101 PHE A N 1
ATOM 824 C CA . PHE A 1 101 ? 0.099 0.756 -9.278 1.00 90.94 101 PHE A CA 1
ATOM 825 C C . PHE A 1 101 ? 0.646 -0.607 -9.712 1.00 90.94 101 PHE A C 1
ATOM 827 O O . PHE A 1 101 ? 1.113 -0.727 -10.846 1.00 90.94 101 PHE A O 1
ATOM 834 N N . HIS A 1 102 ? 0.522 -1.637 -8.869 1.00 89.62 102 HIS A N 1
ATOM 835 C CA . HIS A 1 102 ? 0.898 -3.001 -9.246 1.00 89.62 102 HIS A CA 1
ATOM 836 C C . HIS A 1 102 ? -0.004 -3.535 -10.355 1.00 89.62 102 HIS A C 1
ATOM 838 O O . HIS A 1 102 ? 0.467 -4.014 -11.381 1.00 89.62 102 HIS A O 1
ATOM 844 N N . ARG A 1 103 ? -1.326 -3.410 -10.165 1.00 89.44 103 ARG A N 1
ATOM 845 C CA . ARG A 1 103 ? -2.333 -3.919 -11.108 1.00 89.44 103 ARG A CA 1
ATOM 846 C C . ARG A 1 103 ? -2.211 -3.280 -12.490 1.00 89.44 103 ARG A C 1
ATOM 848 O O . ARG A 1 103 ? -2.527 -3.924 -13.483 1.00 89.44 103 ARG A O 1
ATOM 855 N N . LEU A 1 104 ? -1.744 -2.035 -12.553 1.00 89.62 104 LEU A N 1
ATOM 856 C CA . LEU A 1 104 ? -1.495 -1.325 -13.807 1.00 89.62 104 LEU A CA 1
ATOM 857 C C . LEU A 1 104 ? -0.129 -1.625 -14.444 1.00 89.62 104 LEU A C 1
ATOM 859 O O . LEU A 1 104 ? 0.164 -1.078 -15.504 1.00 89.62 104 LEU A O 1
ATOM 863 N N . GLY A 1 105 ? 0.716 -2.450 -13.819 1.00 86.25 105 GLY A N 1
ATOM 864 C CA . GLY A 1 105 ? 2.063 -2.743 -14.313 1.00 86.25 105 GLY A CA 1
ATOM 865 C C . GLY A 1 105 ? 3.021 -1.549 -14.247 1.00 86.25 105 GLY A C 1
ATOM 866 O O . GLY A 1 105 ? 4.017 -1.526 -14.962 1.00 86.25 105 GLY A O 1
ATOM 867 N N . LEU A 1 106 ? 2.721 -0.545 -13.413 1.00 85.75 106 LEU A N 1
ATOM 868 C CA . LEU A 1 106 ? 3.549 0.658 -13.241 1.00 85.75 106 LEU A CA 1
ATOM 869 C C . LEU A 1 106 ? 4.690 0.451 -12.236 1.00 85.75 106 LEU A C 1
ATOM 871 O O . LEU A 1 106 ? 5.618 1.255 -12.172 1.00 85.75 106 LEU A O 1
ATOM 875 N N . LEU A 1 107 ? 4.610 -0.621 -11.448 1.00 84.38 107 LEU A N 1
ATOM 876 C CA . LEU A 1 107 ? 5.661 -1.099 -10.561 1.00 84.38 107 LEU A CA 1
ATOM 877 C C . LEU A 1 107 ? 5.815 -2.600 -10.748 1.00 84.38 107 LEU A C 1
ATOM 879 O O . LEU A 1 107 ? 4.829 -3.332 -10.700 1.00 84.38 107 LEU A O 1
ATOM 883 N N . SER A 1 108 ? 7.050 -3.053 -10.902 1.00 84.06 108 SER A N 1
ATOM 884 C CA . SER A 1 108 ? 7.376 -4.471 -10.986 1.00 84.06 108 SER A CA 1
ATOM 885 C C . SER A 1 108 ? 7.362 -5.155 -9.621 1.00 84.06 108 SER A C 1
ATOM 887 O O . SER A 1 108 ? 7.659 -4.557 -8.581 1.00 84.06 108 SER A O 1
ATOM 889 N N . ASP A 1 109 ? 7.124 -6.465 -9.648 1.00 84.12 109 ASP A N 1
ATOM 890 C CA . ASP A 1 109 ? 7.088 -7.360 -8.489 1.00 84.12 109 ASP A CA 1
ATOM 891 C C . ASP A 1 109 ? 8.312 -7.235 -7.567 1.00 84.12 109 ASP A C 1
ATOM 893 O O . ASP A 1 109 ? 8.213 -7.472 -6.360 1.00 84.12 109 ASP A O 1
ATOM 897 N N . ARG A 1 110 ? 9.487 -6.880 -8.115 1.00 85.12 110 ARG A N 1
ATOM 898 C CA . ARG A 1 110 ? 10.730 -6.752 -7.333 1.00 85.12 110 ARG A CA 1
ATOM 899 C C . ARG A 1 110 ? 10.583 -5.716 -6.222 1.00 85.12 110 ARG A C 1
ATOM 901 O O . ARG A 1 110 ? 11.018 -5.968 -5.103 1.00 85.12 110 ARG A O 1
ATOM 908 N N . PHE A 1 111 ? 9.912 -4.601 -6.512 1.00 83.94 111 PHE A N 1
ATOM 909 C CA . PHE A 1 111 ? 9.743 -3.520 -5.552 1.00 83.94 111 PHE A CA 1
ATOM 910 C C . PHE A 1 111 ? 8.797 -3.920 -4.429 1.00 83.94 111 PHE A C 1
ATOM 912 O O . PHE A 1 111 ? 9.100 -3.628 -3.282 1.00 83.94 111 PHE A O 1
ATOM 919 N N . TYR A 1 112 ? 7.734 -4.677 -4.716 1.00 81.06 112 TYR A N 1
ATOM 920 C CA . TYR A 1 112 ? 6.803 -5.177 -3.694 1.00 81.06 112 TYR A CA 1
ATOM 921 C C . TYR A 1 112 ? 7.477 -6.137 -2.719 1.00 81.06 112 TYR A C 1
ATOM 923 O O . TYR A 1 112 ? 7.259 -6.062 -1.508 1.00 81.06 112 TYR A O 1
ATOM 931 N N . ARG A 1 113 ? 8.335 -7.027 -3.233 1.00 84.12 113 ARG A N 1
ATOM 932 C CA . ARG A 1 113 ? 9.088 -7.966 -2.390 1.00 84.12 113 ARG A CA 1
ATOM 933 C C . ARG A 1 113 ? 10.016 -7.245 -1.419 1.00 84.12 113 ARG A C 1
ATOM 935 O O . ARG A 1 113 ? 10.133 -7.681 -0.276 1.00 84.12 113 ARG A O 1
ATOM 942 N N . GLU A 1 114 ? 10.648 -6.162 -1.864 1.00 84.94 114 GLU A N 1
ATOM 943 C CA . GLU A 1 114 ? 11.529 -5.350 -1.023 1.00 84.94 114 GLU A CA 1
ATOM 944 C C . GLU A 1 114 ? 10.746 -4.436 -0.073 1.00 84.94 114 GLU A C 1
ATOM 946 O O . GLU A 1 114 ? 11.059 -4.364 1.117 1.00 84.94 114 GLU A O 1
ATOM 951 N N . PHE A 1 115 ? 9.719 -3.747 -0.574 1.00 86.38 115 PHE A N 1
ATOM 952 C CA . PHE A 1 115 ? 8.962 -2.759 0.179 1.00 86.38 115 PHE A CA 1
ATOM 953 C C . PHE A 1 115 ? 7.516 -2.591 -0.336 1.00 86.38 115 PHE A C 1
ATOM 955 O O . PHE A 1 115 ? 7.303 -2.343 -1.521 1.00 86.38 115 PHE A O 1
ATOM 962 N N . PRO A 1 116 ? 6.495 -2.644 0.540 1.00 89.56 116 PRO A N 1
ATOM 963 C CA . PRO A 1 116 ? 6.568 -2.783 1.998 1.00 89.56 116 PRO A CA 1
ATOM 964 C C . PRO A 1 116 ? 7.000 -4.188 2.460 1.00 89.56 116 PRO A C 1
ATOM 966 O O . PRO A 1 116 ? 7.421 -4.351 3.607 1.00 89.56 116 PRO A O 1
ATOM 969 N N . GLY A 1 117 ? 6.948 -5.184 1.572 1.00 90.94 117 GLY A N 1
ATOM 970 C CA . GLY A 1 117 ? 7.319 -6.562 1.864 1.00 90.94 117 GLY A CA 1
ATOM 971 C C . GLY A 1 117 ? 6.256 -7.335 2.662 1.00 90.94 117 GLY A C 1
ATOM 972 O O . GLY A 1 117 ? 5.291 -6.762 3.182 1.00 90.94 117 GLY A O 1
ATOM 973 N N . PRO A 1 118 ? 6.435 -8.660 2.804 1.00 91.81 118 PRO A N 1
ATOM 974 C CA . PRO A 1 118 ? 5.411 -9.555 3.348 1.00 91.81 118 PRO A CA 1
ATOM 975 C C . PRO A 1 118 ? 5.101 -9.301 4.828 1.00 91.81 118 PRO A C 1
ATOM 977 O O . PRO A 1 118 ? 3.967 -9.485 5.262 1.00 91.81 118 PRO A O 1
ATOM 980 N N . ILE A 1 119 ? 6.090 -8.872 5.620 1.00 91.50 119 ILE A N 1
ATOM 981 C CA . ILE A 1 119 ? 5.918 -8.645 7.064 1.00 91.50 119 ILE A CA 1
ATOM 982 C C . ILE A 1 119 ? 5.024 -7.426 7.310 1.00 91.50 119 ILE A C 1
ATOM 984 O O . ILE A 1 119 ? 4.039 -7.524 8.037 1.00 91.50 119 ILE A O 1
ATOM 988 N N . ARG A 1 120 ? 5.320 -6.292 6.663 1.00 92.56 120 ARG A N 1
ATOM 989 C CA . ARG A 1 120 ? 4.527 -5.064 6.824 1.00 92.56 120 ARG A CA 1
ATOM 990 C C . ARG A 1 120 ? 3.131 -5.225 6.240 1.00 92.56 120 ARG A C 1
ATOM 992 O O . ARG A 1 120 ? 2.171 -4.803 6.873 1.00 92.56 120 ARG A O 1
ATOM 999 N N . ALA A 1 121 ? 3.013 -5.897 5.092 1.00 93.94 121 ALA A N 1
ATOM 1000 C CA . ALA A 1 121 ? 1.716 -6.226 4.512 1.00 93.94 121 ALA A CA 1
ATOM 1001 C C . ALA A 1 121 ? 0.882 -7.100 5.462 1.00 93.94 121 ALA A C 1
ATOM 1003 O O . ALA A 1 121 ? -0.302 -6.842 5.647 1.00 93.94 121 ALA A O 1
ATOM 1004 N N . ARG A 1 122 ? 1.500 -8.085 6.131 1.00 92.56 122 ARG A N 1
ATOM 1005 C CA . ARG A 1 122 ? 0.821 -8.900 7.148 1.00 92.56 122 ARG A CA 1
ATOM 1006 C C . ARG A 1 122 ? 0.309 -8.061 8.313 1.00 92.56 122 ARG A C 1
ATOM 1008 O O . ARG A 1 122 ? -0.848 -8.222 8.683 1.00 92.56 122 ARG A O 1
ATOM 1015 N N . HIS A 1 123 ? 1.142 -7.186 8.871 1.00 91.94 123 HIS A N 1
ATOM 1016 C CA . HIS A 1 123 ? 0.749 -6.320 9.987 1.00 91.94 123 HIS A CA 1
ATOM 1017 C C . HIS A 1 123 ? -0.380 -5.372 9.570 1.00 91.94 123 HIS A C 1
ATOM 1019 O O . HIS A 1 123 ? -1.378 -5.244 10.270 1.00 91.94 123 HIS A O 1
ATOM 1025 N N . PHE A 1 124 ? -0.269 -4.774 8.382 1.00 94.62 124 PHE A N 1
ATOM 1026 C CA . PHE A 1 124 ? -1.321 -3.941 7.811 1.00 94.62 124 PHE A CA 1
ATOM 1027 C C . PHE A 1 124 ? -2.651 -4.695 7.695 1.00 94.62 124 PHE A C 1
ATOM 1029 O O . PHE A 1 124 ? -3.660 -4.215 8.202 1.00 94.62 124 PHE A O 1
ATOM 1036 N N . VAL A 1 125 ? -2.653 -5.890 7.092 1.00 93.88 125 VAL A N 1
ATOM 1037 C CA . VAL A 1 125 ? -3.866 -6.714 6.966 1.00 93.88 125 VAL A CA 1
ATOM 1038 C C . VAL A 1 125 ? -4.436 -7.042 8.348 1.00 93.88 125 VAL A C 1
ATOM 1040 O O . VAL A 1 125 ? -5.622 -6.857 8.578 1.00 93.88 125 VAL A O 1
ATOM 1043 N N . GLN A 1 126 ? -3.601 -7.471 9.294 1.00 90.62 126 GLN A N 1
ATOM 1044 C CA . GLN A 1 126 ? -4.055 -7.859 10.632 1.00 90.62 126 GLN A CA 1
ATOM 1045 C C . GLN A 1 126 ? -4.666 -6.704 11.428 1.00 90.62 126 GLN A C 1
ATOM 1047 O O . GLN A 1 126 ? -5.612 -6.925 12.182 1.00 90.62 126 GLN A O 1
ATOM 1052 N N . HIS A 1 127 ? -4.123 -5.496 11.289 1.00 91.12 127 HIS A N 1
ATOM 1053 C CA . HIS A 1 127 ? -4.518 -4.370 12.125 1.00 91.12 127 HIS A CA 1
ATOM 1054 C C . HIS A 1 127 ? -5.554 -3.458 11.468 1.00 91.12 127 HIS A C 1
ATOM 1056 O O . HIS A 1 127 ? -6.371 -2.891 12.180 1.00 91.12 127 HIS A O 1
ATOM 1062 N N . VAL A 1 128 ? -5.554 -3.313 10.140 1.00 93.81 128 VAL A N 1
ATOM 1063 C CA . VAL A 1 128 ? -6.420 -2.346 9.438 1.00 93.81 128 VAL A CA 1
ATOM 1064 C C . VAL A 1 128 ? -7.696 -2.983 8.886 1.00 93.81 128 VAL A C 1
ATOM 1066 O O . VAL A 1 128 ? -8.741 -2.335 8.862 1.00 93.81 128 VAL A O 1
ATOM 1069 N N . GLU A 1 129 ? -7.653 -4.253 8.480 1.00 92.56 129 GLU A N 1
ATOM 1070 C CA . GLU A 1 129 ? -8.806 -4.934 7.881 1.00 92.56 129 GLU A CA 1
ATOM 1071 C C . GLU A 1 129 ? -10.109 -4.873 8.697 1.00 92.56 129 GLU A C 1
ATOM 1073 O O . GLU A 1 129 ? -11.138 -4.559 8.092 1.00 92.56 129 GLU A O 1
ATOM 1078 N N . PRO A 1 130 ? -10.134 -5.096 10.030 1.00 90.69 130 PRO A N 1
ATOM 1079 C CA . PRO A 1 130 ? -11.404 -5.090 10.754 1.00 90.69 130 PRO A CA 1
ATOM 1080 C C . PRO A 1 130 ? -12.088 -3.714 10.708 1.00 90.69 130 PRO A C 1
ATOM 1082 O O . PRO A 1 130 ? -13.314 -3.640 10.649 1.00 90.69 130 PRO A O 1
ATOM 1085 N N . PHE A 1 131 ? -11.321 -2.620 10.641 1.00 90.56 131 PHE A N 1
ATOM 1086 C CA . PHE A 1 131 ? -11.872 -1.272 10.481 1.00 90.56 131 PHE A CA 1
ATOM 1087 C C . PHE A 1 131 ? -12.491 -1.055 9.100 1.00 90.56 131 PHE A C 1
ATOM 1089 O O . PHE A 1 131 ? -13.571 -0.474 8.986 1.00 90.56 131 PHE A O 1
ATOM 1096 N N . ALA A 1 132 ? -11.832 -1.547 8.048 1.00 90.50 132 ALA A N 1
ATOM 1097 C CA . ALA A 1 132 ? -12.343 -1.443 6.687 1.00 90.50 132 ALA A CA 1
ATOM 1098 C C . ALA A 1 132 ? -13.643 -2.247 6.513 1.00 90.50 132 ALA A C 1
ATOM 1100 O O . ALA A 1 132 ? -14.604 -1.737 5.937 1.00 90.50 132 ALA A O 1
ATOM 1101 N N . ILE A 1 133 ? -13.712 -3.460 7.078 1.00 89.88 133 ILE A N 1
ATOM 1102 C CA . ILE A 1 133 ? -14.941 -4.271 7.098 1.00 89.88 133 ILE A CA 1
ATOM 1103 C C . ILE A 1 133 ? -16.071 -3.502 7.794 1.00 89.88 133 ILE A C 1
ATOM 1105 O O . ILE A 1 133 ? -17.172 -3.409 7.248 1.00 89.88 133 ILE A O 1
ATOM 1109 N N . ASN A 1 134 ? -15.792 -2.901 8.956 1.00 88.81 134 ASN A N 1
ATOM 1110 C CA . ASN A 1 134 ? -16.784 -2.120 9.689 1.00 88.81 134 ASN A CA 1
ATOM 1111 C C . ASN A 1 134 ? -17.303 -0.923 8.887 1.00 88.81 134 ASN A C 1
ATOM 1113 O O . ASN A 1 134 ? -18.513 -0.736 8.749 1.00 88.81 134 ASN A O 1
ATOM 1117 N N . SER A 1 135 ? -16.389 -0.142 8.306 1.00 86.81 135 SER A N 1
ATOM 1118 C CA . SER A 1 135 ? -16.726 0.999 7.452 1.00 86.81 135 SER A CA 1
ATOM 1119 C C . SER A 1 135 ? -17.682 0.583 6.332 1.00 86.81 135 SER A C 1
ATOM 1121 O O . SER A 1 135 ? -18.663 1.265 6.045 1.00 86.81 135 SER A O 1
ATOM 1123 N N . CYS A 1 136 ? -17.471 -0.584 5.737 1.00 85.69 136 CYS A N 1
ATOM 1124 C CA . CYS A 1 136 ? -18.290 -1.032 4.620 1.00 85.69 136 CYS A CA 1
ATOM 1125 C C . CYS A 1 136 ? -19.681 -1.509 4.992 1.00 85.69 136 CYS A C 1
ATOM 1127 O O . CYS A 1 136 ? -20.610 -1.324 4.206 1.00 85.69 136 CYS A O 1
ATOM 1129 N N . GLN A 1 137 ? -19.860 -2.035 6.201 1.00 82.06 137 GLN A N 1
ATOM 1130 C CA . GLN A 1 137 ? -21.197 -2.285 6.735 1.00 82.06 137 GLN A CA 1
ATOM 1131 C C . GLN A 1 137 ? -21.971 -0.976 6.905 1.00 82.06 137 GLN A C 1
ATOM 1133 O O . GLN A 1 137 ? -23.149 -0.902 6.558 1.00 82.06 137 GLN A O 1
ATOM 1138 N N . VAL A 1 138 ? -21.295 0.080 7.370 1.00 81.06 138 VAL A N 1
ATOM 1139 C CA . VAL A 1 138 ? -21.897 1.409 7.542 1.00 81.06 138 VAL A CA 1
ATOM 1140 C C . VAL A 1 138 ? -22.276 2.035 6.193 1.00 81.06 138 VAL A C 1
ATOM 1142 O O . VAL A 1 138 ? -23.381 2.563 6.060 1.00 81.06 138 VAL A O 1
ATOM 1145 N N . TYR A 1 139 ? -21.404 1.948 5.184 1.00 81.19 139 TYR A N 1
ATOM 1146 C CA . TYR A 1 139 ? -21.619 2.569 3.867 1.00 81.19 139 TYR A CA 1
ATOM 1147 C C . TYR A 1 139 ? -22.305 1.670 2.823 1.00 81.19 139 TYR A C 1
ATOM 1149 O O . TYR A 1 139 ? -22.638 2.148 1.740 1.00 81.19 139 TYR A O 1
ATOM 1157 N N . LYS A 1 140 ? -22.590 0.402 3.150 1.00 80.69 140 LYS A N 1
ATOM 1158 C CA . LYS A 1 140 ? -23.195 -0.608 2.254 1.00 80.69 140 LYS A CA 1
ATOM 1159 C C . LYS A 1 140 ? -22.381 -0.863 0.978 1.00 80.69 140 LYS A C 1
ATOM 1161 O O . LYS A 1 140 ? -22.940 -1.032 -0.108 1.00 80.69 140 LYS A O 1
ATOM 1166 N N . GLU A 1 141 ? -21.061 -0.906 1.113 1.00 82.88 141 GLU A N 1
ATOM 1167 C CA . GLU A 1 141 ? -20.141 -1.218 0.016 1.00 82.88 141 GLU A CA 1
ATOM 1168 C C . GLU A 1 141 ? -19.896 -2.731 -0.101 1.00 82.88 141 GLU A C 1
ATOM 1170 O O . GLU A 1 141 ? -19.849 -3.441 0.901 1.00 82.88 141 GLU A O 1
ATOM 1175 N N . GLN A 1 142 ? -19.741 -3.238 -1.331 1.00 73.12 142 GLN A N 1
ATOM 1176 C CA . GLN A 1 142 ? -19.670 -4.686 -1.596 1.00 73.12 142 GLN A CA 1
ATOM 1177 C C . GLN A 1 142 ? -18.238 -5.257 -1.647 1.00 73.12 142 GLN A C 1
ATOM 1179 O O . GLN A 1 142 ? -18.072 -6.449 -1.417 1.00 73.12 142 GLN A O 1
ATOM 1184 N N . ASN A 1 143 ? -17.205 -4.441 -1.907 1.00 80.06 143 ASN A N 1
ATOM 1185 C CA . ASN A 1 143 ? -15.851 -4.918 -2.254 1.00 80.06 143 ASN A CA 1
ATOM 1186 C C . ASN A 1 143 ? -14.741 -4.317 -1.379 1.00 80.06 143 ASN A C 1
ATOM 1188 O O . ASN A 1 143 ? -13.753 -3.779 -1.874 1.00 80.06 143 ASN A O 1
ATOM 1192 N N . CYS A 1 144 ? -14.891 -4.405 -0.066 1.00 81.69 144 CYS A N 1
ATOM 1193 C CA . CYS A 1 144 ? -13.962 -3.745 0.855 1.00 81.69 144 CYS A CA 1
ATOM 1194 C C . CYS A 1 144 ? -12.762 -4.584 1.264 1.00 81.69 144 CYS A C 1
ATOM 1196 O O . CYS A 1 144 ? -11.799 -4.062 1.825 1.00 81.69 144 CYS A O 1
ATOM 1198 N N . THR A 1 145 ? -12.806 -5.879 0.960 1.00 87.69 145 THR A N 1
ATOM 1199 C CA . THR A 1 145 ? -11.698 -6.793 1.222 1.00 87.69 145 THR A CA 1
ATOM 1200 C C . THR A 1 145 ? -10.715 -6.882 0.058 1.00 87.69 145 THR A C 1
ATOM 1202 O O . THR A 1 145 ? -9.628 -7.407 0.251 1.00 87.69 145 THR A O 1
ATOM 1205 N N . ASP A 1 146 ? -11.026 -6.305 -1.112 1.00 91.19 146 ASP A N 1
ATOM 1206 C CA . ASP A 1 146 ? -10.252 -6.466 -2.357 1.00 91.19 146 ASP A CA 1
ATOM 1207 C C . ASP A 1 146 ? -8.757 -6.142 -2.191 1.00 91.19 146 ASP A C 1
ATOM 1209 O O . ASP A 1 146 ? -7.895 -6.905 -2.622 1.00 91.19 146 ASP A O 1
ATOM 1213 N N . VAL A 1 147 ? -8.428 -5.042 -1.505 1.00 92.94 147 VAL A N 1
ATOM 1214 C CA . VAL A 1 147 ? -7.029 -4.669 -1.228 1.00 92.94 147 VAL A CA 1
ATOM 1215 C C . VAL A 1 147 ? -6.345 -5.717 -0.345 1.00 92.94 147 VAL A C 1
ATOM 1217 O O . VAL A 1 147 ? -5.202 -6.091 -0.602 1.00 92.94 147 VAL A O 1
ATOM 1220 N N . PHE A 1 148 ? -7.029 -6.209 0.687 1.00 94.31 148 PHE A N 1
ATOM 1221 C CA . PHE A 1 148 ? -6.473 -7.187 1.622 1.00 94.31 148 PHE A CA 1
ATOM 1222 C C . PHE A 1 148 ? -6.331 -8.565 0.973 1.00 94.31 148 PHE A C 1
ATOM 1224 O O . PHE A 1 148 ? -5.288 -9.199 1.120 1.00 94.31 148 PHE A O 1
ATOM 1231 N N . ASP A 1 149 ? -7.327 -8.996 0.203 1.00 93.44 149 ASP A N 1
ATOM 1232 C CA . ASP A 1 149 ? -7.318 -10.254 -0.543 1.00 93.44 149 ASP A CA 1
ATOM 1233 C C . ASP A 1 149 ? -6.209 -10.257 -1.596 1.00 93.44 149 ASP A C 1
ATOM 1235 O O . ASP A 1 149 ? -5.456 -11.225 -1.704 1.00 93.44 149 ASP A O 1
ATOM 1239 N N . TYR A 1 150 ? -6.003 -9.126 -2.272 1.00 93.38 150 TYR A N 1
ATOM 1240 C CA . TYR A 1 150 ? -4.883 -8.953 -3.188 1.00 93.38 150 TYR A CA 1
ATOM 1241 C C . TYR A 1 150 ? -3.525 -9.070 -2.491 1.00 93.38 150 TYR A C 1
ATOM 1243 O O . TYR A 1 150 ? -2.622 -9.743 -2.983 1.00 93.38 150 TYR A O 1
ATOM 1251 N N . LEU A 1 151 ? -3.356 -8.431 -1.329 1.00 93.19 151 LEU A N 1
ATOM 1252 C CA . LEU A 1 151 ? -2.117 -8.534 -0.554 1.00 93.19 151 LEU A CA 1
ATOM 1253 C C . LEU A 1 151 ? -1.893 -9.958 -0.027 1.00 93.19 151 LEU A C 1
ATOM 1255 O O . LEU A 1 151 ? -0.746 -10.406 0.049 1.00 93.19 151 LEU A O 1
ATOM 1259 N N . ARG A 1 152 ? -2.965 -10.686 0.316 1.00 94.50 152 ARG A N 1
ATOM 1260 C CA . ARG A 1 152 ? -2.882 -12.104 0.686 1.00 94.50 152 ARG A CA 1
ATOM 1261 C C . ARG A 1 152 ? -2.393 -12.960 -0.463 1.00 94.50 152 ARG A C 1
ATOM 1263 O O . ARG A 1 152 ? -1.514 -13.783 -0.233 1.00 94.50 152 ARG A O 1
ATOM 1270 N N . GLU A 1 153 ? -2.928 -12.757 -1.661 1.00 93.31 153 GLU A N 1
ATOM 1271 C CA . GLU A 1 153 ? -2.496 -13.472 -2.860 1.00 93.31 153 GLU A CA 1
ATOM 1272 C C . GLU A 1 153 ? -1.035 -13.146 -3.193 1.00 93.31 153 GLU A C 1
ATOM 1274 O O . GLU A 1 153 ? -0.215 -14.052 -3.336 1.00 93.31 153 GLU A O 1
ATOM 1279 N N . LEU A 1 154 ? -0.683 -11.857 -3.208 1.00 90.94 154 LEU A N 1
ATOM 1280 C CA . LEU A 1 154 ? 0.651 -11.381 -3.573 1.00 90.94 154 LEU A CA 1
ATOM 1281 C C . LEU A 1 154 ? 1.756 -11.911 -2.645 1.00 90.94 154 LEU A C 1
ATOM 1283 O O . LEU A 1 154 ? 2.848 -12.238 -3.108 1.00 90.94 154 LEU A O 1
ATOM 1287 N N . TYR A 1 155 ? 1.491 -11.988 -1.337 1.00 92.12 155 TYR A N 1
ATOM 1288 C CA . TYR A 1 155 ? 2.489 -12.374 -0.330 1.00 92.12 155 TYR A CA 1
ATOM 1289 C C . TYR A 1 155 ? 2.225 -13.731 0.338 1.00 92.12 155 TYR A C 1
ATOM 1291 O O . TYR A 1 155 ? 2.900 -14.058 1.317 1.00 92.12 155 TYR A O 1
ATOM 1299 N N . ALA A 1 156 ? 1.256 -14.511 -0.153 1.00 92.75 156 ALA A N 1
ATOM 1300 C CA . ALA A 1 156 ? 0.808 -15.767 0.458 1.00 92.75 156 ALA A CA 1
ATOM 1301 C C . ALA A 1 156 ? 0.503 -15.624 1.969 1.00 92.75 156 ALA A C 1
ATOM 1303 O O . ALA A 1 156 ? 0.998 -16.384 2.808 1.00 92.75 156 ALA A O 1
ATOM 1304 N N . LEU A 1 157 ? -0.274 -14.599 2.336 1.00 92.81 157 LEU A N 1
ATOM 1305 C CA . LEU A 1 157 ? -0.633 -14.328 3.734 1.00 92.81 157 LEU A CA 1
ATOM 1306 C C . LEU A 1 157 ? -1.793 -15.227 4.204 1.00 92.81 157 LEU A C 1
ATOM 1308 O O . LEU A 1 157 ? -2.562 -15.723 3.379 1.00 92.81 157 LEU A O 1
ATOM 1312 N N . PRO A 1 158 ? -1.962 -15.421 5.529 1.00 89.38 158 PRO A N 1
ATOM 1313 C CA . PRO A 1 158 ? -3.088 -16.175 6.071 1.00 89.38 158 PRO A CA 1
ATOM 1314 C C . PRO A 1 158 ? -4.449 -15.614 5.635 1.00 89.38 158 PRO A C 1
ATOM 1316 O O . PRO A 1 158 ? -4.624 -14.399 5.490 1.00 89.38 158 PRO A O 1
ATOM 1319 N N . ALA A 1 159 ? -5.422 -16.512 5.475 1.00 84.81 159 ALA A N 1
ATOM 1320 C CA . ALA A 1 159 ? -6.800 -16.150 5.163 1.00 84.81 159 ALA A CA 1
ATOM 1321 C C . ALA A 1 159 ? -7.420 -15.269 6.261 1.00 84.81 159 ALA A C 1
ATOM 1323 O O . ALA A 1 159 ? -7.035 -15.353 7.431 1.00 84.81 159 ALA A O 1
ATOM 1324 N N . ALA A 1 160 ? -8.391 -14.440 5.870 1.00 78.56 160 ALA A N 1
ATOM 1325 C CA . ALA A 1 160 ? -9.143 -13.608 6.802 1.00 78.56 160 ALA A CA 1
ATOM 1326 C C . ALA A 1 160 ? -9.830 -14.466 7.883 1.00 78.56 160 ALA A C 1
ATOM 1328 O O . ALA A 1 160 ? -10.365 -15.539 7.565 1.00 78.56 160 ALA A O 1
ATOM 1329 N N . PRO A 1 161 ? -9.876 -14.002 9.144 1.00 79.31 161 PRO A N 1
ATOM 1330 C CA . PRO A 1 161 ? -10.799 -14.548 10.128 1.00 79.31 161 PRO A CA 1
ATOM 1331 C C . PRO A 1 161 ? -12.231 -14.438 9.592 1.00 79.31 161 PRO A C 1
ATOM 1333 O O . PRO A 1 161 ? -12.622 -13.406 9.046 1.00 79.31 161 PRO A O 1
ATOM 1336 N N . ARG A 1 162 ? -13.030 -15.499 9.731 1.00 73.62 162 ARG A N 1
ATOM 1337 C CA . ARG A 1 162 ? -14.445 -15.443 9.348 1.00 73.62 162 ARG A CA 1
ATOM 1338 C C . ARG A 1 162 ? -15.193 -14.599 10.369 1.00 73.62 162 ARG A C 1
ATOM 1340 O O . ARG A 1 162 ? -15.424 -15.073 11.474 1.00 73.62 162 ARG A O 1
ATOM 1347 N N . VAL A 1 163 ? -15.594 -13.393 9.985 1.00 73.44 163 VAL A N 1
ATOM 1348 C CA . VAL A 1 163 ? -16.472 -12.555 10.805 1.00 73.44 163 VAL A CA 1
ATOM 1349 C C . VAL A 1 163 ? -17.901 -12.701 10.315 1.00 73.44 163 VAL A C 1
ATOM 1351 O O . VAL A 1 163 ? -18.218 -12.346 9.182 1.00 73.44 163 VAL A O 1
ATOM 1354 N N . ALA A 1 164 ? -18.762 -13.223 11.180 1.00 73.25 164 ALA A N 1
ATOM 1355 C CA . ALA A 1 164 ? -20.203 -13.191 10.997 1.00 73.25 164 ALA A CA 1
ATOM 1356 C C . ALA A 1 164 ? -20.771 -12.199 12.013 1.00 73.25 164 ALA A C 1
ATOM 1358 O O . ALA A 1 164 ? -20.931 -12.533 13.185 1.00 73.25 164 ALA A O 1
ATOM 1359 N N . CYS A 1 165 ? -21.041 -10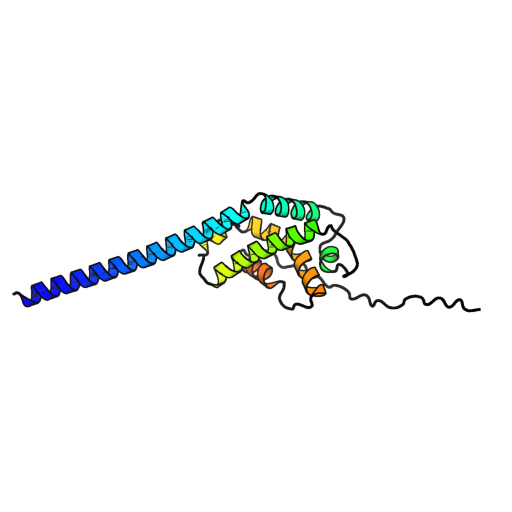.971 11.574 1.00 72.56 165 CYS A N 1
ATOM 1360 C CA . CYS A 1 165 ? -21.746 -10.018 12.419 1.00 72.56 165 CYS A CA 1
ATOM 1361 C C . CYS A 1 165 ? -23.188 -10.490 12.549 1.00 72.56 165 CYS A C 1
ATOM 1363 O O . CYS A 1 165 ? -23.917 -10.565 11.562 1.00 72.56 165 CYS A O 1
ATOM 1365 N N . ILE A 1 166 ? -23.568 -10.892 13.758 1.00 65.25 166 ILE A N 1
ATOM 1366 C CA . ILE A 1 166 ? -24.953 -11.228 14.059 1.00 65.25 166 ILE A CA 1
ATOM 1367 C C . ILE A 1 166 ? -25.711 -9.904 14.045 1.00 65.25 166 ILE A C 1
ATOM 1369 O O . ILE A 1 166 ? -25.457 -9.038 14.882 1.00 65.25 166 ILE A O 1
ATOM 1373 N N . ASP A 1 167 ? -26.623 -9.744 13.090 1.00 56.03 167 ASP A N 1
ATOM 1374 C CA . ASP A 1 167 ? -27.626 -8.687 13.136 1.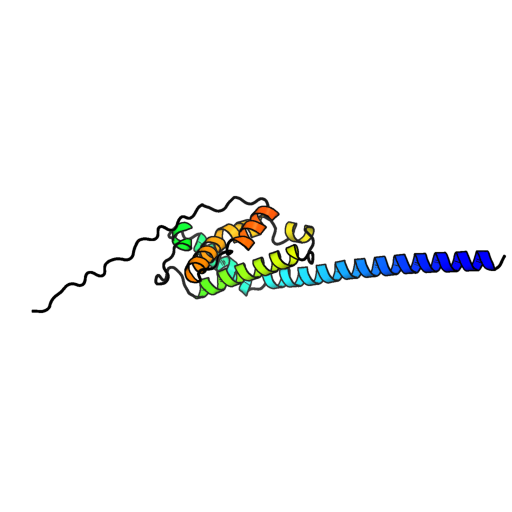00 56.03 167 ASP A CA 1
ATOM 1375 C C . ASP A 1 167 ? -28.522 -8.962 14.349 1.00 56.03 167 ASP A C 1
ATOM 1377 O O . ASP A 1 167 ? -29.519 -9.679 14.246 1.00 56.03 167 ASP A O 1
ATOM 1381 N N . GLU A 1 168 ? -28.171 -8.456 15.534 1.00 43.06 168 GLU A N 1
ATOM 1382 C CA . GLU A 1 168 ? -29.150 -8.419 16.614 1.00 43.06 168 GLU A CA 1
ATOM 1383 C C . GLU A 1 168 ? -30.299 -7.507 16.165 1.00 43.06 168 GLU A C 1
ATOM 1385 O O . GLU A 1 168 ? -30.078 -6.322 15.872 1.00 43.06 168 GLU A O 1
ATOM 1390 N N . PRO A 1 169 ? -31.540 -8.020 16.081 1.00 40.34 169 PRO A N 1
ATOM 1391 C CA . PRO A 1 169 ? -32.672 -7.183 15.752 1.00 40.34 169 PRO A CA 1
ATOM 1392 C C . PRO A 1 169 ? -32.859 -6.191 16.900 1.00 40.34 169 PRO A C 1
ATOM 1394 O O . PRO A 1 169 ? -33.275 -6.556 17.998 1.00 40.34 169 PRO A O 1
ATOM 1397 N N . ARG A 1 170 ? -32.576 -4.910 16.647 1.00 49.41 170 ARG A N 1
ATOM 1398 C CA . ARG A 1 170 ? -33.010 -3.819 17.524 1.00 49.41 170 ARG A CA 1
ATOM 1399 C C . ARG A 1 170 ? -34.539 -3.748 17.513 1.00 49.41 170 ARG A C 1
ATOM 1401 O O . ARG A 1 170 ? -35.134 -3.032 16.715 1.00 49.41 170 ARG A O 1
ATOM 1408 N N . GLY A 1 171 ? -35.166 -4.487 18.417 1.00 40.00 171 GLY A N 1
ATOM 1409 C CA . GLY A 1 171 ? -36.555 -4.343 18.844 1.00 40.00 171 GLY A CA 1
ATOM 1410 C C . GLY A 1 171 ? -36.634 -4.858 20.283 1.00 40.00 171 GLY A C 1
ATOM 1411 O O . GLY A 1 171 ? -36.161 -5.947 20.558 1.00 40.00 171 GLY A O 1
ATOM 1412 N N . ALA A 1 172 ? -37.133 -4.142 21.281 1.00 38.28 172 ALA A N 1
ATOM 1413 C CA . ALA A 1 172 ? -38.033 -3.010 21.281 1.00 38.28 172 ALA A CA 1
ATOM 1414 C C . ALA A 1 172 ? -37.547 -1.971 22.298 1.00 38.28 172 ALA A C 1
ATOM 1416 O O . ALA A 1 172 ? -37.132 -2.315 23.405 1.00 38.28 172 ALA A O 1
ATOM 1417 N N . ALA A 1 173 ? -37.659 -0.692 21.937 1.00 40.84 173 ALA A N 1
ATOM 1418 C CA . ALA A 1 173 ? -37.837 0.337 22.944 1.00 40.84 173 ALA A CA 1
ATOM 1419 C C . ALA A 1 173 ? -39.049 -0.082 23.786 1.00 40.84 173 ALA A C 1
ATOM 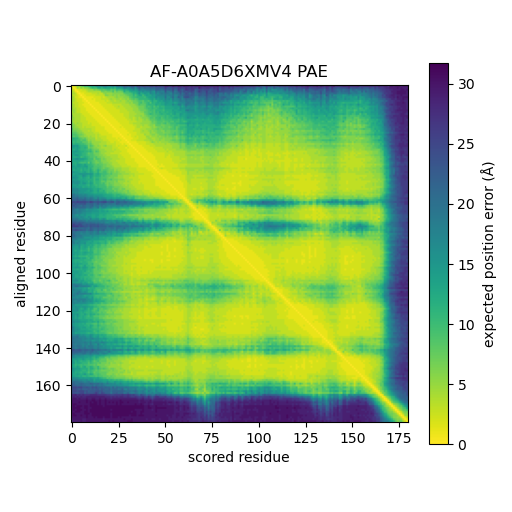1421 O O . ALA A 1 173 ? -40.149 -0.247 23.254 1.00 40.84 173 ALA A O 1
ATOM 1422 N N . ALA A 1 174 ? -38.819 -0.340 25.071 1.00 39.84 174 ALA A N 1
ATOM 1423 C CA . ALA A 1 174 ? -39.883 -0.464 26.043 1.00 39.84 174 ALA A CA 1
ATOM 1424 C C . ALA A 1 174 ? -40.563 0.904 26.125 1.00 39.84 174 ALA A C 1
ATOM 1426 O O . ALA A 1 174 ? -40.108 1.802 26.828 1.00 39.84 174 ALA A O 1
ATOM 1427 N N . ASP A 1 175 ? -41.614 1.061 25.330 1.00 43.16 175 ASP A N 1
ATOM 1428 C CA . ASP A 1 175 ? -42.616 2.101 25.479 1.00 43.16 175 ASP A CA 1
ATOM 1429 C C . ASP A 1 175 ? -43.352 1.805 26.794 1.00 43.16 175 ASP A C 1
ATOM 1431 O O . ASP A 1 175 ? -44.364 1.097 26.831 1.00 43.16 175 ASP A O 1
ATOM 1435 N N . SER A 1 176 ? -42.759 2.226 27.916 1.00 40.22 176 SER A N 1
ATOM 1436 C CA . SER A 1 176 ? -43.457 2.239 29.194 1.00 40.22 176 SER A CA 1
ATOM 1437 C C . SER A 1 176 ? -44.492 3.351 29.119 1.00 40.22 176 SER A C 1
ATOM 1439 O O . SER A 1 176 ? -44.205 4.522 29.369 1.00 40.22 176 SER A O 1
ATOM 1441 N N . LYS A 1 177 ? -45.704 2.951 28.740 1.00 45.16 177 LYS A N 1
ATOM 1442 C CA . LYS A 1 177 ? -46.932 3.653 29.088 1.00 45.16 177 LYS A CA 1
ATOM 1443 C C . LYS A 1 177 ? -46.883 4.040 30.564 1.00 45.16 177 LYS A C 1
ATOM 1445 O O . LYS A 1 177 ? -46.943 3.150 31.402 1.00 45.16 177 LYS A O 1
ATOM 1450 N N . ASP A 1 178 ? -46.851 5.337 30.829 1.00 39.41 178 ASP A N 1
ATOM 1451 C CA . ASP A 1 178 ? -47.375 5.944 32.050 1.00 39.41 178 ASP A CA 1
ATOM 1452 C C . ASP A 1 178 ? -48.145 7.213 31.642 1.00 39.41 178 ASP A C 1
ATOM 1454 O O . ASP A 1 178 ? -47.699 8.345 31.806 1.00 39.41 178 ASP A O 1
ATOM 1458 N N . GLU A 1 179 ? -49.319 6.993 31.046 1.00 39.78 179 GLU A N 1
ATOM 1459 C CA . GLU A 1 179 ? -50.456 7.915 31.100 1.00 39.78 179 GLU A CA 1
ATOM 1460 C C . GLU A 1 179 ? -51.576 7.191 31.863 1.00 39.78 179 GLU A C 1
ATOM 1462 O O . GLU A 1 179 ? -52.257 6.340 31.286 1.00 39.78 179 GLU A O 1
ATOM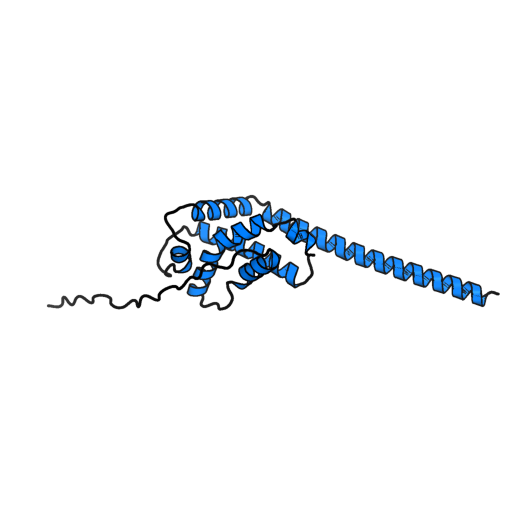 1467 N N . LEU A 1 180 ? -51.688 7.428 33.175 1.00 36.31 180 LEU A N 1
ATOM 1468 C CA . LEU A 1 180 ? -52.807 8.107 33.862 1.00 36.31 180 LEU A CA 1
ATOM 1469 C C . LEU A 1 180 ? -52.700 7.938 35.388 1.00 36.31 180 LEU A C 1
ATOM 1471 O O . LEU A 1 180 ? -52.624 6.780 35.853 1.00 36.31 180 LEU A O 1
#